Protein AF-A0A938I370-F1 (afdb_monomer_lite)

Sequence (260 aa):
MRNIVWTLASLALVVCVSATAWSSEADELRAKAKAVQHEAEVLVKKGRKEEAEKLFRHVKELLNAADKHEVKSSASSDREIDELHRQLKAIAEKEEHAEKTKDKQALAELRKHRANIERELAEHREHHEPKAGQKPIGKHSPEMPEKLQAAARRLKHLHIAIENLHAAELPDLAAQLADKAEHIERELHQAHEQFAKERSSTENEKPALLKSKQSEPPMKKPQPKLKPKSAPGRAPVEELREELQRLRAELNELRQQIKK

Secondary structure (DSSP, 8-state):
-HHHHHHHHHHHHHHHHHTTTT--HHHHHHHHHHHHHHHHHHHHHTT-HHHHHHHHHHHHHHHHHHHHHHHHHHHHHHHHHHHHHHHHHHHHHHHHHHHHHT-HHHHHHHHHHHHHHHHHHHHHHHHHS--TT------------HHHHHHHHHHHHHHHHHHHHHHTT-HHHHHHHHHHHHHHHHHHHHHHHHHHHHHHHHHTT-----------------------------SHHHHHHHHHHHHHHHHHHHHHHHT-

Foldseek 3Di:
DVVVVVVVVVVVVVVVVVVPPPCDPLNVLLVVLVVLLVVLVVCVVVVNPVVSVVSPVVSVVSNVVSVVSVVVVVVVLVVVLVVLVVVLVVLVVVLVVCVVVVVPVSNVVSVVVNVVSVVVNVVSVVVPPDPPPDDPPDDDDPDDDVVLVVLVVVLVVLVVVLVVCVVVVNNVVSVVSVVVSVVSVVVSVVVVVVVVVVVVVVVPPPDDPDPDDDDDDDDDDDDDPDDDDDDDDPPPPVVVVVVVVVVVVVVVVVVVVVVD

pLDDT: mean 79.67, std 19.76, range [39.97, 97.75]

Structure (mmCIF, N/CA/C/O backbone):
data_AF-A0A938I370-F1
#
_entry.id   AF-A0A938I370-F1
#
loop_
_atom_site.group_PDB
_atom_site.id
_atom_site.type_symbol
_atom_site.label_atom_id
_atom_site.label_alt_id
_atom_site.label_comp_id
_atom_site.label_asym_id
_atom_site.label_entity_id
_atom_site.label_seq_id
_atom_site.pdbx_PDB_ins_code
_atom_site.Cartn_x
_atom_site.Cartn_y
_atom_site.Cartn_z
_atom_site.occupancy
_atom_site.B_iso_or_equiv
_atom_site.auth_seq_id
_atom_site.auth_comp_id
_atom_site.auth_asym_id
_atom_site.auth_atom_id
_atom_site.pdbx_PDB_model_num
ATOM 1 N N . MET A 1 1 ? -13.372 -48.627 -2.543 1.00 52.19 1 MET A N 1
ATOM 2 C CA . MET A 1 1 ? -13.991 -47.310 -2.249 1.00 52.19 1 MET A CA 1
ATOM 3 C C . MET A 1 1 ? -13.660 -46.748 -0.862 1.00 52.19 1 MET A C 1
ATOM 5 O O . MET A 1 1 ? -13.497 -45.542 -0.764 1.00 52.19 1 MET A O 1
ATOM 9 N N . ARG A 1 2 ? -13.484 -47.561 0.194 1.00 57.78 2 ARG A N 1
ATOM 10 C CA . ARG A 1 2 ? -13.153 -47.065 1.551 1.00 57.78 2 ARG A CA 1
ATOM 11 C C . ARG A 1 2 ? -11.820 -46.296 1.679 1.00 57.78 2 ARG A C 1
ATOM 13 O O . ARG A 1 2 ? -11.736 -45.398 2.504 1.00 57.78 2 ARG A O 1
ATOM 20 N N . ASN A 1 3 ? -10.828 -46.566 0.826 1.00 51.44 3 ASN A N 1
ATOM 21 C CA . ASN A 1 3 ? -9.495 -45.950 0.949 1.00 51.44 3 ASN A CA 1
ATOM 22 C C . ASN A 1 3 ? -9.384 -44.549 0.313 1.00 51.44 3 ASN A C 1
ATOM 24 O O . ASN A 1 3 ? -8.483 -43.801 0.665 1.00 51.44 3 ASN A O 1
ATOM 28 N N . ILE A 1 4 ? -10.306 -44.170 -0.583 1.00 63.12 4 ILE A N 1
ATOM 29 C CA . ILE A 1 4 ? -10.292 -42.859 -1.270 1.00 63.12 4 ILE A CA 1
ATOM 30 C C . ILE A 1 4 ? -10.907 -41.765 -0.379 1.00 63.12 4 ILE A C 1
ATOM 32 O O . ILE A 1 4 ? -10.509 -40.606 -0.424 1.00 63.12 4 ILE A O 1
ATOM 36 N N . VAL A 1 5 ? -11.850 -42.140 0.491 1.00 64.06 5 VAL A N 1
ATOM 37 C CA . VAL A 1 5 ? -12.478 -41.207 1.441 1.00 64.06 5 VAL A CA 1
ATOM 38 C C . VAL A 1 5 ? -11.483 -40.772 2.525 1.00 64.06 5 VAL A C 1
ATOM 40 O O . VAL A 1 5 ? -11.505 -39.627 2.965 1.00 64.06 5 VAL A O 1
ATOM 43 N N . TRP A 1 6 ? -10.562 -41.659 2.916 1.00 62.50 6 TRP A N 1
ATOM 44 C CA . TRP A 1 6 ? -9.555 -41.365 3.939 1.00 62.50 6 TRP A CA 1
ATOM 45 C C . TRP A 1 6 ? -8.434 -40.446 3.431 1.00 62.50 6 TRP A C 1
ATOM 47 O O . TRP A 1 6 ? -7.975 -39.574 4.166 1.00 62.50 6 TRP A O 1
ATOM 57 N N . THR A 1 7 ? -8.038 -40.568 2.160 1.00 63.72 7 THR A N 1
ATOM 58 C CA . THR A 1 7 ? -7.014 -39.695 1.566 1.00 63.72 7 THR A CA 1
ATOM 59 C C . THR A 1 7 ? -7.533 -38.280 1.309 1.00 63.72 7 THR A C 1
ATOM 61 O O . THR A 1 7 ? -6.813 -37.318 1.564 1.00 63.72 7 THR A O 1
ATOM 64 N N . LEU A 1 8 ? -8.797 -38.122 0.899 1.00 60.47 8 LEU A N 1
ATOM 65 C CA . LEU A 1 8 ? -9.410 -36.799 0.724 1.00 60.47 8 LEU A CA 1
ATOM 66 C C . LEU A 1 8 ? -9.641 -36.072 2.061 1.00 60.47 8 LEU A C 1
ATOM 68 O O . LEU A 1 8 ? -9.425 -34.864 2.142 1.00 60.47 8 LEU A O 1
ATOM 72 N N . ALA A 1 9 ? -10.003 -36.799 3.124 1.00 57.91 9 ALA A N 1
ATOM 73 C CA . ALA A 1 9 ? -10.139 -36.225 4.464 1.00 57.91 9 ALA A CA 1
ATOM 74 C C . ALA A 1 9 ? -8.788 -35.764 5.047 1.00 57.91 9 ALA A C 1
ATOM 76 O O . ALA A 1 9 ? -8.718 -34.714 5.683 1.00 57.91 9 ALA A O 1
ATOM 77 N N . SER A 1 10 ? -7.704 -36.505 4.788 1.00 60.41 10 SER A N 1
ATOM 78 C CA . SER A 1 10 ? -6.349 -36.114 5.200 1.00 60.41 10 SER A CA 1
ATOM 79 C C . SER A 1 10 ? -5.834 -34.893 4.429 1.00 60.41 10 SER A C 1
ATOM 81 O O . SER A 1 10 ? -5.219 -34.017 5.036 1.00 60.41 10 SER A O 1
ATOM 83 N N . LEU A 1 11 ? -6.120 -34.792 3.126 1.00 52.97 11 LEU A N 1
ATOM 84 C CA . LEU A 1 11 ? -5.693 -33.656 2.304 1.00 52.97 11 LEU A CA 1
ATOM 85 C C . LEU A 1 11 ? -6.406 -32.354 2.708 1.00 52.97 11 LEU A C 1
ATOM 87 O O . LEU A 1 11 ? -5.771 -31.305 2.791 1.00 52.97 11 LEU A O 1
ATOM 91 N N . ALA A 1 12 ? -7.701 -32.422 3.036 1.00 55.12 12 ALA A N 1
ATOM 92 C CA . ALA A 1 12 ? -8.466 -31.266 3.510 1.00 55.12 12 ALA A CA 1
ATOM 93 C C . ALA A 1 12 ? -7.931 -30.704 4.843 1.00 55.12 12 ALA A C 1
ATOM 95 O O . ALA A 1 12 ? -7.949 -29.494 5.061 1.00 55.12 12 ALA A O 1
ATOM 96 N N . LEU A 1 13 ? -7.394 -31.562 5.715 1.00 53.12 13 LEU A N 1
ATOM 97 C CA . LEU A 1 13 ? -6.832 -31.152 7.005 1.00 53.12 13 LEU A CA 1
ATOM 98 C C . LEU A 1 13 ? -5.472 -30.444 6.856 1.00 53.12 13 LEU A C 1
ATOM 100 O O . LEU A 1 13 ? -5.186 -29.507 7.597 1.00 53.12 13 LEU A O 1
ATOM 104 N N . VAL A 1 14 ? -4.670 -30.819 5.852 1.00 51.75 14 VAL A N 1
ATOM 105 C CA . VAL A 1 14 ? -3.380 -30.167 5.545 1.00 51.75 14 VAL A CA 1
ATOM 106 C C . VAL A 1 14 ? -3.573 -28.784 4.900 1.00 51.75 14 VAL A C 1
ATOM 108 O O . VAL A 1 14 ? -2.800 -27.862 5.173 1.00 51.75 14 VAL A O 1
ATOM 111 N N . VAL A 1 15 ? -4.636 -28.594 4.111 1.00 52.47 15 VAL A N 1
ATOM 112 C CA . VAL A 1 15 ? -4.972 -27.290 3.500 1.00 52.47 15 VAL A CA 1
ATOM 113 C C . VAL A 1 15 ? -5.509 -26.285 4.534 1.00 52.47 15 VAL A C 1
ATOM 115 O O . VAL A 1 15 ? -5.224 -25.093 4.439 1.00 52.47 15 VAL A O 1
ATOM 118 N N . CYS A 1 16 ? -6.211 -26.733 5.580 1.00 47.81 16 CYS A N 1
ATOM 119 C CA . CYS A 1 16 ? -6.723 -25.827 6.618 1.00 47.81 16 CYS A CA 1
ATOM 120 C C . CYS A 1 16 ? -5.637 -25.273 7.560 1.00 47.81 16 CYS A C 1
ATOM 122 O O . CYS A 1 16 ? -5.779 -24.156 8.047 1.00 47.81 16 CYS A O 1
ATOM 124 N N . VAL A 1 17 ? -4.540 -26.003 7.796 1.00 47.38 17 VAL A N 1
ATOM 125 C CA . VAL A 1 17 ? -3.439 -25.539 8.672 1.00 47.38 17 VAL A CA 1
ATOM 126 C C . VAL A 1 17 ? -2.478 -24.587 7.943 1.00 47.38 17 VAL A C 1
ATOM 128 O O . VAL A 1 17 ? -1.851 -23.726 8.560 1.00 47.38 17 VAL A O 1
ATOM 131 N N . SER A 1 18 ? -2.395 -24.671 6.614 1.00 42.56 18 SER A N 1
ATOM 132 C CA . SER A 1 18 ? -1.541 -23.790 5.803 1.00 42.56 18 SER A CA 1
ATOM 133 C C . SER A 1 18 ? -2.174 -22.418 5.517 1.00 42.56 18 SER A C 1
ATOM 135 O O . SER A 1 18 ? -1.446 -21.453 5.296 1.00 42.56 18 SER A O 1
ATOM 137 N N . ALA A 1 19 ? -3.501 -22.279 5.632 1.00 47.38 19 ALA A N 1
ATOM 138 C CA . ALA A 1 19 ? -4.188 -20.985 5.541 1.00 47.38 19 ALA A CA 1
ATOM 139 C C . ALA A 1 19 ? -4.047 -20.112 6.810 1.00 47.38 19 ALA A C 1
ATOM 141 O O . ALA A 1 19 ? -4.298 -18.910 6.759 1.00 47.38 19 ALA A O 1
ATOM 142 N N . THR A 1 20 ? -3.620 -20.684 7.942 1.00 47.38 20 THR A N 1
ATOM 143 C CA . THR A 1 20 ? -3.396 -19.951 9.204 1.00 47.38 20 THR A CA 1
ATOM 144 C C . THR A 1 20 ? -1.966 -19.438 9.395 1.00 47.38 20 THR A C 1
ATOM 146 O O . THR A 1 20 ? -1.719 -18.666 10.315 1.00 47.38 20 THR A O 1
ATOM 149 N N . ALA A 1 21 ? -1.022 -19.803 8.523 1.00 46.94 21 ALA A N 1
ATOM 150 C CA . ALA A 1 21 ? 0.388 -19.418 8.657 1.00 46.94 21 ALA A CA 1
ATOM 151 C C . ALA A 1 21 ? 0.708 -17.977 8.200 1.00 46.94 21 ALA A C 1
ATOM 153 O O . ALA A 1 21 ? 1.868 -17.583 8.187 1.00 46.94 21 ALA A O 1
ATOM 154 N N . TRP A 1 22 ? -0.306 -17.197 7.813 1.00 49.94 22 TRP A N 1
ATOM 155 C CA . TRP A 1 22 ? -0.148 -15.833 7.289 1.00 49.94 22 TRP A CA 1
ATOM 156 C C . TRP A 1 22 ? -0.921 -14.801 8.120 1.00 49.94 22 TRP A C 1
ATOM 158 O O . TRP A 1 22 ? -1.165 -13.687 7.663 1.00 49.94 22 TRP A O 1
ATOM 168 N N . SER A 1 23 ? -1.321 -15.154 9.346 1.00 53.41 23 SER A N 1
ATOM 169 C CA . SER A 1 23 ? -1.689 -14.133 10.323 1.00 53.41 23 SER A CA 1
ATOM 170 C C . SER A 1 23 ? -0.402 -13.419 10.706 1.00 53.41 23 SER A C 1
ATOM 172 O O . SER A 1 23 ? 0.419 -13.978 11.430 1.00 53.41 23 SER A O 1
ATOM 174 N N . SER A 1 24 ? -0.221 -12.199 10.198 1.00 71.12 24 SER A N 1
ATOM 175 C CA . SER A 1 24 ? 0.805 -11.279 10.685 1.00 71.12 24 SER A CA 1
ATOM 176 C C . SER A 1 24 ? 0.791 -11.295 12.217 1.00 71.12 24 SER A C 1
ATOM 178 O O . SER A 1 24 ? -0.278 -11.332 12.830 1.00 71.12 24 SER A O 1
ATOM 180 N N . GLU A 1 25 ? 1.959 -11.269 12.856 1.00 81.81 25 GLU A N 1
ATOM 181 C CA . GLU A 1 25 ? 2.094 -11.184 14.318 1.00 81.81 25 GLU A CA 1
ATOM 182 C C . GLU A 1 25 ? 1.215 -10.054 14.904 1.00 81.81 25 GLU A C 1
ATOM 184 O O . GLU A 1 25 ? 0.643 -10.183 15.988 1.00 81.81 25 GLU A O 1
ATOM 189 N N . ALA A 1 26 ? 1.008 -8.975 14.138 1.00 83.12 26 ALA A N 1
ATOM 190 C CA . ALA A 1 26 ? 0.096 -7.887 14.482 1.00 83.12 26 ALA A CA 1
ATOM 191 C C . ALA A 1 26 ? -1.382 -8.324 14.562 1.00 83.12 26 ALA A C 1
ATOM 193 O O . ALA A 1 26 ? -2.109 -7.886 15.457 1.00 83.12 26 ALA A O 1
ATOM 194 N N . ASP A 1 27 ? -1.837 -9.204 13.672 1.00 85.31 27 ASP A N 1
ATOM 195 C CA . ASP A 1 27 ? -3.207 -9.721 13.673 1.00 85.31 27 ASP A CA 1
ATOM 196 C C . ASP A 1 27 ? -3.444 -10.706 14.818 1.00 85.31 27 ASP A C 1
ATOM 198 O O . ASP A 1 27 ? -4.516 -10.691 15.429 1.00 85.31 27 ASP A O 1
ATOM 202 N N . GLU A 1 28 ? -2.427 -11.484 15.196 1.00 89.75 28 GLU A N 1
ATOM 203 C CA . GLU A 1 28 ? -2.493 -12.331 16.389 1.00 89.75 28 GLU A CA 1
ATOM 204 C C . GLU A 1 28 ? -2.626 -11.475 17.661 1.00 89.75 28 GLU A C 1
ATOM 206 O O . GLU A 1 28 ? -3.466 -11.749 18.524 1.00 89.75 28 GLU A O 1
ATOM 211 N N . LEU A 1 29 ? -1.856 -10.386 17.762 1.00 92.06 29 LEU A N 1
ATOM 212 C CA . LEU A 1 29 ? -1.956 -9.427 18.865 1.00 92.06 29 LEU A CA 1
ATOM 213 C C . LEU A 1 29 ? -3.334 -8.753 18.918 1.00 92.06 29 LEU A C 1
ATOM 215 O O . LEU A 1 29 ? -3.897 -8.592 20.003 1.00 92.06 29 LEU A O 1
ATOM 219 N N . ARG A 1 30 ? -3.928 -8.421 17.765 1.00 90.06 30 ARG A N 1
ATOM 220 C CA . ARG A 1 30 ? -5.299 -7.887 17.684 1.00 90.06 30 ARG A CA 1
ATOM 221 C C . ARG A 1 30 ? -6.352 -8.912 18.088 1.00 90.06 30 ARG A C 1
ATOM 223 O O . ARG A 1 30 ? -7.310 -8.555 18.774 1.00 90.06 30 ARG A O 1
ATOM 230 N N . ALA A 1 31 ? -6.194 -10.172 17.690 1.00 91.94 31 ALA A N 1
ATOM 231 C CA . ALA A 1 31 ? -7.093 -11.247 18.097 1.00 91.94 31 ALA A CA 1
ATOM 232 C C . ALA A 1 31 ? -7.044 -11.456 19.619 1.00 91.94 31 ALA A C 1
ATOM 234 O O . ALA A 1 31 ? -8.093 -11.506 20.266 1.00 91.94 31 ALA A O 1
ATOM 235 N N . LYS A 1 32 ? -5.840 -11.467 20.207 1.00 94.31 32 LYS A N 1
ATOM 236 C CA . LYS A 1 32 ? -5.643 -11.511 21.666 1.00 94.31 32 LYS A CA 1
ATOM 237 C C . LYS A 1 32 ? -6.266 -10.300 22.355 1.00 94.31 32 LYS A C 1
ATOM 239 O O . LYS A 1 32 ? -6.985 -10.467 23.335 1.00 94.31 32 LYS A O 1
ATOM 244 N N . ALA A 1 33 ? -6.067 -9.098 21.815 1.00 95.06 33 ALA A N 1
ATOM 245 C CA . ALA A 1 33 ? -6.668 -7.878 22.348 1.00 95.06 33 ALA A CA 1
ATOM 246 C C . ALA A 1 33 ? -8.205 -7.967 22.391 1.00 95.06 33 ALA A C 1
ATOM 248 O O . ALA A 1 33 ? -8.803 -7.633 23.411 1.00 95.06 33 ALA A O 1
ATOM 249 N N . LYS A 1 34 ? -8.846 -8.489 21.335 1.00 95.94 34 LYS A N 1
ATOM 250 C CA . LYS A 1 34 ? -10.305 -8.707 21.298 1.00 95.94 34 LYS A CA 1
ATOM 251 C C . LYS A 1 34 ? -10.778 -9.740 22.324 1.00 95.94 34 LYS A C 1
ATOM 253 O O . LYS A 1 34 ? -11.793 -9.520 22.979 1.00 95.94 34 LYS A O 1
ATOM 258 N N . ALA A 1 35 ? -10.048 -10.844 22.484 1.00 94.88 35 ALA A N 1
ATOM 259 C CA . ALA A 1 35 ? -10.380 -11.863 23.479 1.00 94.88 35 ALA A CA 1
ATOM 260 C C . ALA A 1 35 ? -10.321 -11.292 24.908 1.00 94.88 35 ALA A C 1
ATOM 262 O O . ALA A 1 35 ? -11.289 -11.400 25.661 1.00 94.88 35 ALA A O 1
ATOM 263 N N . VAL A 1 36 ? -9.234 -10.587 25.242 1.00 95.88 36 VAL A N 1
ATOM 264 C CA . VAL A 1 36 ? -9.051 -9.946 26.555 1.00 95.88 36 VAL A CA 1
ATOM 265 C C . VAL A 1 36 ? -10.079 -8.831 26.785 1.00 95.88 36 VAL A C 1
ATOM 267 O O . VAL A 1 36 ? -10.566 -8.651 27.901 1.00 95.88 36 VAL A O 1
ATOM 270 N N . GLN A 1 37 ? -10.467 -8.103 25.735 1.00 95.88 37 GLN A N 1
ATOM 271 C CA . GLN A 1 37 ? -11.515 -7.087 25.817 1.00 95.88 37 GLN A CA 1
ATOM 272 C C . GLN A 1 37 ? -12.868 -7.691 26.218 1.00 95.88 37 GLN A C 1
ATOM 274 O O . GLN A 1 37 ? -13.538 -7.151 27.099 1.00 95.88 37 GLN A O 1
ATOM 279 N N . HIS A 1 38 ? -13.259 -8.826 25.633 1.00 96.56 38 HIS A N 1
ATOM 280 C CA . HIS A 1 38 ? -14.494 -9.507 26.028 1.00 96.56 38 HIS A CA 1
ATOM 281 C C . HIS A 1 38 ? -14.455 -10.003 27.478 1.00 96.56 38 HIS A C 1
ATOM 283 O O . HIS A 1 38 ? -15.453 -9.886 28.192 1.00 96.56 38 HIS A O 1
ATOM 289 N N . GLU A 1 39 ? -13.314 -10.502 27.957 1.00 94.69 39 GLU A N 1
ATOM 290 C CA . GLU A 1 39 ? -13.157 -10.872 29.369 1.00 94.69 39 GLU A CA 1
ATOM 291 C C . GLU A 1 39 ? -13.309 -9.660 30.299 1.00 94.69 39 GLU A C 1
ATOM 293 O O . GLU A 1 39 ? -14.010 -9.739 31.314 1.00 94.69 39 GLU A O 1
ATOM 298 N N . ALA A 1 40 ? -12.735 -8.512 29.922 1.00 95.25 40 ALA A N 1
ATOM 299 C CA . ALA A 1 40 ? -12.892 -7.259 30.655 1.00 95.25 40 ALA A CA 1
ATOM 300 C C . ALA A 1 40 ? -14.368 -6.837 30.742 1.00 95.25 40 ALA A C 1
ATOM 302 O O . ALA A 1 40 ? -14.861 -6.519 31.825 1.00 95.25 40 ALA A O 1
ATOM 303 N N . GLU A 1 41 ? -15.109 -6.907 29.634 1.00 95.19 41 GLU A N 1
ATOM 304 C CA . GLU A 1 41 ? -16.545 -6.601 29.588 1.00 95.19 41 GLU A CA 1
ATOM 305 C C . GLU A 1 41 ? -17.372 -7.532 30.490 1.00 95.19 41 GLU A C 1
ATOM 307 O O . GLU A 1 41 ? -18.302 -7.087 31.173 1.00 95.19 41 GLU A O 1
ATOM 312 N N . VAL A 1 42 ? -17.025 -8.822 30.546 1.00 97.44 42 VAL A N 1
ATOM 313 C CA . VAL A 1 42 ? -17.666 -9.787 31.452 1.00 97.44 42 VAL A CA 1
ATOM 314 C C . VAL A 1 42 ? -17.393 -9.435 32.919 1.00 97.44 42 VAL A C 1
ATOM 316 O O . VAL A 1 42 ? -18.304 -9.531 33.745 1.00 97.44 42 VAL A O 1
ATOM 319 N N . LEU A 1 43 ? -16.181 -8.992 33.266 1.00 96.75 43 LEU A N 1
ATOM 320 C CA . LEU A 1 43 ? -15.840 -8.567 34.630 1.00 96.75 43 LEU A CA 1
ATOM 321 C C . LEU A 1 43 ? -16.562 -7.280 35.046 1.00 96.75 43 LEU A C 1
ATOM 323 O O . LEU A 1 43 ? -17.026 -7.190 36.187 1.00 96.75 43 LEU A O 1
ATOM 327 N N . VAL A 1 44 ? -16.754 -6.332 34.120 1.00 97.44 44 VAL A N 1
ATOM 328 C CA . VAL A 1 44 ? -17.582 -5.135 34.356 1.00 97.44 44 VAL A CA 1
ATOM 329 C C . VAL A 1 44 ? -19.016 -5.534 34.708 1.00 97.44 44 VAL A C 1
ATOM 331 O O . VAL A 1 44 ? -19.555 -5.047 35.702 1.00 97.44 44 VAL A O 1
ATOM 334 N N . LYS A 1 45 ? -19.618 -6.467 33.954 1.00 97.50 45 LYS A N 1
ATOM 335 C CA . LYS A 1 45 ? -20.979 -6.972 34.227 1.00 97.50 45 LYS A CA 1
ATOM 336 C C . LYS A 1 45 ? -21.094 -7.665 35.588 1.00 97.50 45 LYS A C 1
ATOM 338 O O . LYS A 1 45 ? -22.145 -7.604 36.215 1.00 97.50 45 LYS A O 1
ATOM 343 N N . LYS A 1 46 ? -20.012 -8.286 36.067 1.00 97.62 46 LYS A N 1
ATOM 344 C CA . LYS A 1 46 ? -19.924 -8.916 37.397 1.00 97.62 46 LYS A CA 1
ATOM 345 C C . LYS A 1 46 ? -19.622 -7.924 38.532 1.00 97.62 46 LYS A C 1
ATOM 347 O O . LYS A 1 46 ? -19.471 -8.349 39.673 1.00 97.62 46 LYS A O 1
ATOM 352 N N . GLY A 1 47 ? -19.500 -6.626 38.242 1.00 97.62 47 GLY A N 1
ATOM 353 C CA . GLY A 1 47 ? -19.206 -5.586 39.233 1.00 97.62 47 GLY A CA 1
ATOM 354 C C . GLY A 1 47 ? -17.735 -5.496 39.658 1.00 97.62 47 GLY A C 1
ATOM 355 O O . GLY A 1 47 ? -17.404 -4.689 40.524 1.00 97.62 47 GLY A O 1
ATOM 356 N N . ARG A 1 48 ? -16.831 -6.269 39.039 1.00 97.75 48 ARG A N 1
ATOM 357 C CA . ARG A 1 48 ? -15.392 -6.282 39.357 1.00 97.75 48 ARG A CA 1
ATOM 358 C C . ARG A 1 48 ? -14.633 -5.241 38.537 1.00 97.75 48 ARG A C 1
ATOM 360 O O . ARG A 1 48 ? -13.879 -5.567 37.622 1.00 97.75 48 ARG A O 1
ATOM 367 N N . LYS A 1 49 ? -14.863 -3.967 38.859 1.00 96.31 49 LYS A N 1
ATOM 368 C CA . LYS A 1 49 ? -14.343 -2.830 38.080 1.00 96.31 49 LYS A CA 1
ATOM 369 C C . LYS A 1 49 ? -12.810 -2.770 38.049 1.00 96.31 49 LYS A C 1
ATOM 371 O O . LYS A 1 49 ? -12.246 -2.545 36.986 1.00 96.31 49 LYS A O 1
ATOM 376 N N . GLU A 1 50 ? -12.138 -3.049 39.166 1.00 96.62 50 GLU A N 1
ATOM 377 C CA . GLU A 1 50 ? -10.668 -2.990 39.238 1.00 96.62 50 GLU A CA 1
ATOM 378 C C . GLU A 1 50 ? -9.974 -4.064 38.383 1.00 96.62 50 GLU A C 1
ATOM 380 O O . GLU A 1 50 ? -8.970 -3.787 37.727 1.00 96.62 50 GLU A O 1
ATOM 385 N N . GLU A 1 51 ? -10.501 -5.294 38.360 1.00 96.38 51 GLU A N 1
ATOM 386 C CA . GLU A 1 51 ? -9.958 -6.373 37.521 1.00 96.38 51 GLU A CA 1
ATOM 387 C C . GLU A 1 51 ? -10.179 -6.066 36.033 1.00 96.38 51 GLU A C 1
ATOM 389 O O . GLU A 1 51 ? -9.262 -6.223 35.225 1.00 96.38 51 GLU A O 1
ATOM 394 N N . ALA A 1 52 ? -11.360 -5.548 35.679 1.00 96.25 52 ALA A N 1
ATOM 395 C CA . ALA A 1 52 ? -11.658 -5.121 34.316 1.00 96.25 52 ALA A CA 1
ATOM 396 C C . ALA A 1 52 ? -10.732 -3.989 33.841 1.00 96.25 52 ALA A C 1
ATOM 398 O O . ALA A 1 52 ? -10.238 -4.033 32.716 1.00 96.25 52 ALA A O 1
ATOM 399 N N . GLU A 1 53 ? -10.438 -3.000 34.692 1.00 97.19 53 GLU A N 1
ATOM 400 C CA . GLU A 1 53 ? -9.494 -1.925 34.359 1.00 97.19 53 GLU A CA 1
ATOM 401 C C . GLU A 1 53 ? -8.084 -2.447 34.060 1.00 97.19 53 GLU A C 1
ATOM 403 O O . GLU A 1 53 ? -7.434 -1.954 33.133 1.00 97.19 53 GLU A O 1
ATOM 408 N N . LYS A 1 54 ? -7.607 -3.460 34.796 1.00 97.62 54 LYS A N 1
ATOM 409 C CA . LYS A 1 54 ? -6.314 -4.105 34.505 1.00 97.62 54 LYS A CA 1
ATOM 410 C C . LYS A 1 54 ? -6.325 -4.770 33.129 1.00 97.62 54 LYS A C 1
ATOM 412 O O . LYS A 1 54 ? -5.375 -4.582 32.369 1.00 97.62 54 LYS A O 1
ATOM 417 N N . LEU A 1 55 ? -7.403 -5.475 32.778 1.00 96.38 55 LEU A N 1
ATOM 418 C CA . LEU A 1 55 ? -7.536 -6.080 31.451 1.00 96.38 55 LEU A CA 1
ATOM 419 C C . LEU A 1 55 ? -7.610 -5.022 30.343 1.00 96.38 55 LEU A C 1
ATOM 421 O O . LEU A 1 55 ? -6.923 -5.166 29.339 1.00 96.38 55 LEU A O 1
ATOM 425 N N . PHE A 1 56 ? -8.331 -3.911 30.530 1.00 96.56 56 PHE A N 1
ATOM 426 C CA . PHE A 1 56 ? -8.348 -2.822 29.542 1.00 96.56 56 PHE A CA 1
ATOM 427 C C . PHE A 1 56 ? -6.968 -2.184 29.325 1.00 96.56 56 PHE A C 1
ATOM 429 O O . PHE A 1 56 ? -6.627 -1.836 28.191 1.00 96.56 56 PHE A O 1
ATOM 436 N N . ARG A 1 57 ? -6.141 -2.058 30.374 1.00 97.06 57 ARG A N 1
ATOM 437 C CA . ARG A 1 57 ? -4.738 -1.632 30.209 1.00 97.06 57 ARG A CA 1
ATOM 438 C C . ARG A 1 57 ? -3.957 -2.631 29.360 1.00 97.06 57 ARG A C 1
ATOM 440 O O . ARG A 1 57 ? -3.260 -2.210 28.441 1.00 97.06 57 ARG A O 1
ATOM 447 N N . HIS A 1 58 ? -4.144 -3.926 29.603 1.00 95.38 58 HIS A N 1
ATOM 448 C CA . HIS A 1 58 ? -3.488 -4.972 28.824 1.00 95.38 58 HIS A CA 1
ATOM 449 C C . HIS A 1 58 ? -3.938 -4.988 27.352 1.00 95.38 58 HIS A C 1
ATOM 451 O O . HIS A 1 58 ? -3.106 -5.075 26.454 1.00 95.38 58 HIS A O 1
ATOM 457 N N . VAL A 1 59 ? -5.233 -4.792 27.075 1.00 96.88 59 VAL A N 1
ATOM 458 C CA . VAL A 1 59 ? -5.755 -4.610 25.705 1.00 96.88 59 VAL A CA 1
ATOM 459 C C . VAL A 1 59 ? -5.048 -3.447 25.009 1.00 96.88 59 VAL A C 1
ATOM 461 O O . VAL A 1 59 ? -4.603 -3.582 23.871 1.00 96.88 59 VAL A O 1
ATOM 464 N N . LYS A 1 60 ? -4.891 -2.309 25.696 1.00 96.88 60 LYS A N 1
ATOM 465 C CA . LYS A 1 60 ? -4.197 -1.137 25.146 1.00 96.88 60 LYS A CA 1
ATOM 466 C C . LYS A 1 60 ? -2.719 -1.419 24.857 1.00 96.88 60 LYS A C 1
ATOM 468 O O . LYS A 1 60 ? -2.193 -0.936 23.857 1.00 96.88 60 LYS A O 1
ATOM 473 N N . GLU A 1 61 ? -2.046 -2.182 25.712 1.00 96.69 61 GLU A N 1
ATOM 474 C CA . GLU A 1 61 ? -0.663 -2.617 25.489 1.00 96.69 61 GLU A CA 1
ATOM 475 C C . GLU A 1 61 ? -0.542 -3.533 24.267 1.00 96.69 61 GLU A C 1
ATOM 477 O O . GLU A 1 61 ? 0.329 -3.297 23.431 1.00 96.69 61 GLU A O 1
ATOM 482 N N . LEU A 1 62 ? -1.442 -4.511 24.121 1.00 94.50 62 LEU A N 1
ATOM 483 C CA . LEU A 1 62 ? -1.479 -5.422 22.972 1.00 94.50 62 LEU A CA 1
ATOM 484 C C . LEU A 1 62 ? -1.731 -4.678 21.655 1.00 94.50 62 LEU A C 1
ATOM 486 O O . LEU A 1 62 ? -1.033 -4.922 20.673 1.00 94.50 62 LEU A O 1
ATOM 490 N N . LEU A 1 63 ? -2.669 -3.726 21.637 1.00 92.75 63 LEU A N 1
ATOM 491 C CA . LEU A 1 63 ? -2.929 -2.895 20.457 1.00 92.75 63 LEU A CA 1
ATOM 492 C C . LEU A 1 63 ? -1.728 -2.004 20.111 1.00 92.75 63 LEU A C 1
ATOM 494 O O . LEU A 1 63 ? -1.316 -1.948 18.957 1.00 92.75 63 LEU A O 1
ATOM 498 N N . ASN A 1 64 ? -1.099 -1.374 21.108 1.00 92.44 64 ASN A N 1
ATOM 499 C CA . ASN A 1 64 ? 0.122 -0.595 20.886 1.00 92.44 64 ASN A CA 1
ATOM 500 C C . ASN A 1 64 ? 1.287 -1.458 20.376 1.00 92.44 64 ASN A C 1
ATOM 502 O O . ASN A 1 64 ? 2.123 -0.971 19.615 1.00 92.44 64 ASN A O 1
ATOM 506 N N . ALA A 1 65 ? 1.392 -2.711 20.825 1.00 91.50 65 ALA A N 1
ATOM 507 C CA . ALA A 1 65 ? 2.384 -3.651 20.318 1.00 91.50 65 ALA A CA 1
ATOM 508 C C . ALA A 1 65 ? 2.100 -4.007 18.851 1.00 91.50 65 ALA A C 1
ATOM 510 O O . ALA A 1 65 ? 3.017 -3.928 18.037 1.00 91.50 65 ALA A O 1
ATOM 511 N N . ALA A 1 66 ? 0.841 -4.287 18.498 1.00 90.00 66 ALA A N 1
ATOM 512 C CA . ALA A 1 66 ? 0.433 -4.554 17.118 1.00 90.00 66 ALA A CA 1
ATOM 513 C C . ALA A 1 66 ? 0.783 -3.382 16.184 1.00 90.00 66 ALA A C 1
ATOM 515 O O . ALA A 1 66 ? 1.445 -3.579 15.166 1.00 90.00 66 ALA A O 1
ATOM 516 N N . ASP A 1 67 ? 0.453 -2.150 16.584 1.00 84.69 67 ASP A N 1
ATOM 517 C CA . ASP A 1 67 ? 0.760 -0.942 15.809 1.00 84.69 67 ASP A CA 1
ATOM 518 C C . ASP A 1 67 ? 2.273 -0.743 15.615 1.00 84.69 67 ASP A C 1
ATOM 520 O O . ASP A 1 67 ? 2.735 -0.341 14.546 1.00 84.69 67 ASP A O 1
ATOM 524 N N . LYS A 1 68 ? 3.081 -1.033 16.645 1.00 86.00 68 LYS A N 1
ATOM 525 C CA . LYS A 1 68 ? 4.548 -0.959 16.542 1.00 86.00 68 LYS A CA 1
ATOM 526 C C . LYS A 1 68 ? 5.110 -1.996 15.572 1.00 86.00 68 LYS A C 1
ATOM 528 O O . LYS A 1 68 ? 6.101 -1.694 14.906 1.00 86.00 68 LYS A O 1
ATOM 533 N N . HIS A 1 69 ? 4.527 -3.193 15.510 1.00 80.12 69 HIS A N 1
ATOM 534 C CA . HIS A 1 69 ? 4.947 -4.223 14.559 1.00 80.12 69 HIS A CA 1
ATOM 535 C C . HIS A 1 69 ? 4.599 -3.826 13.122 1.00 80.12 69 HIS A C 1
ATOM 537 O O . HIS A 1 69 ? 5.462 -3.938 12.253 1.00 80.12 69 HIS A O 1
ATOM 543 N N . GLU A 1 70 ? 3.419 -3.249 12.878 1.00 78.31 70 GLU A N 1
ATOM 544 C CA . GLU A 1 70 ? 3.060 -2.752 11.544 1.00 78.31 70 GLU A CA 1
ATOM 545 C C . GLU A 1 70 ? 4.014 -1.660 11.059 1.00 78.31 70 GLU A C 1
ATOM 547 O O . GLU A 1 70 ? 4.570 -1.784 9.970 1.00 78.31 70 GLU A O 1
ATOM 552 N N . VAL A 1 71 ? 4.292 -0.647 11.888 1.00 73.94 71 VAL A N 1
ATOM 553 C CA . VAL A 1 71 ? 5.192 0.460 11.513 1.00 73.94 71 VAL A CA 1
ATOM 554 C C . VAL A 1 71 ? 6.615 -0.029 11.224 1.00 73.94 71 VAL A C 1
ATOM 556 O O . VAL A 1 71 ? 7.281 0.483 10.327 1.00 73.94 71 VAL A O 1
ATOM 559 N N . LYS A 1 72 ? 7.107 -1.022 11.975 1.00 75.12 72 LYS A N 1
ATOM 560 C CA . LYS A 1 72 ? 8.424 -1.619 11.708 1.00 75.12 72 LYS A CA 1
ATOM 561 C C . LYS A 1 72 ? 8.425 -2.437 10.419 1.00 75.12 72 LYS A C 1
ATOM 563 O O . LYS A 1 72 ? 9.386 -2.342 9.662 1.00 75.12 72 LYS A O 1
ATOM 568 N N . SER A 1 73 ? 7.367 -3.210 10.172 1.00 76.44 73 SER A N 1
ATOM 569 C CA . SER A 1 73 ? 7.245 -4.023 8.959 1.00 76.44 73 SER A CA 1
ATOM 570 C C . SER A 1 73 ? 7.152 -3.158 7.700 1.00 76.44 73 SER A C 1
ATOM 572 O O . SER A 1 73 ? 7.864 -3.419 6.733 1.00 76.44 73 SER A O 1
ATOM 574 N N . SER A 1 74 ? 6.380 -2.065 7.741 1.00 75.81 74 SER A N 1
ATOM 575 C CA . SER A 1 74 ? 6.253 -1.141 6.615 1.00 75.81 74 SER A CA 1
ATOM 576 C C . SER A 1 74 ? 7.565 -0.409 6.355 1.00 75.81 74 SER A C 1
ATOM 578 O O . SER A 1 74 ? 8.029 -0.383 5.227 1.00 75.81 74 SER A O 1
ATOM 580 N N . ALA A 1 75 ? 8.239 0.082 7.402 1.00 77.81 75 ALA A N 1
ATOM 581 C CA . ALA A 1 75 ? 9.521 0.765 7.248 1.00 77.81 75 ALA A CA 1
ATOM 582 C C . ALA A 1 75 ? 10.636 -0.158 6.724 1.00 77.81 75 ALA A C 1
ATOM 584 O O . ALA A 1 75 ? 11.573 0.318 6.083 1.00 77.81 75 ALA A O 1
ATOM 585 N N . SER A 1 76 ? 10.577 -1.460 7.023 1.00 79.56 76 SER A N 1
ATOM 586 C CA . SER A 1 76 ? 11.502 -2.438 6.443 1.00 79.56 76 SER A CA 1
ATOM 587 C C . SER A 1 76 ? 11.221 -2.648 4.959 1.00 79.56 76 SER A C 1
ATOM 589 O O . SER A 1 76 ? 12.155 -2.615 4.164 1.00 79.56 76 SER A O 1
ATOM 591 N N . SER A 1 77 ? 9.946 -2.805 4.596 1.00 82.38 77 SER A N 1
ATOM 592 C CA . SER A 1 77 ? 9.527 -2.966 3.203 1.00 82.38 77 SER A CA 1
ATOM 593 C C . SER A 1 77 ? 9.843 -1.734 2.351 1.00 82.38 77 SER A C 1
ATOM 595 O O . SER A 1 77 ? 10.426 -1.858 1.279 1.00 82.38 77 SER A O 1
ATOM 597 N N . ASP A 1 78 ? 9.585 -0.528 2.862 1.00 83.50 78 ASP A N 1
ATOM 598 C CA . ASP A 1 78 ? 9.890 0.720 2.152 1.00 83.50 78 ASP A CA 1
ATOM 599 C C . ASP A 1 78 ? 11.388 0.826 1.812 1.00 83.50 78 ASP A C 1
ATOM 601 O O . ASP A 1 78 ? 11.762 1.219 0.708 1.00 83.50 78 ASP A O 1
ATOM 605 N N . ARG A 1 79 ? 12.266 0.413 2.738 1.00 88.88 79 ARG A N 1
ATOM 606 C CA . ARG A 1 79 ? 13.721 0.391 2.507 1.00 88.88 79 ARG A CA 1
ATOM 607 C C . ARG A 1 79 ? 14.134 -0.630 1.453 1.00 88.88 79 ARG A C 1
ATOM 609 O O . ARG A 1 79 ? 15.073 -0.370 0.706 1.00 88.88 79 ARG A O 1
ATOM 616 N N . GLU A 1 80 ? 13.482 -1.786 1.429 1.00 90.38 80 GLU A N 1
ATOM 617 C CA . GLU A 1 80 ? 13.729 -2.830 0.435 1.00 90.38 80 GLU A CA 1
ATOM 618 C C . GLU A 1 80 ? 13.297 -2.363 -0.960 1.00 90.38 80 GLU A C 1
ATOM 620 O O . GLU A 1 80 ? 14.080 -2.441 -1.905 1.00 90.38 80 GLU A O 1
ATOM 625 N N . ILE A 1 81 ? 12.118 -1.744 -1.067 1.00 90.88 81 ILE A N 1
ATOM 626 C CA . ILE A 1 81 ? 11.621 -1.122 -2.302 1.00 90.88 81 ILE A CA 1
ATOM 627 C C . ILE A 1 81 ? 12.583 -0.033 -2.801 1.00 90.88 81 ILE A C 1
ATOM 629 O O . ILE A 1 81 ? 12.902 0.018 -3.993 1.00 90.88 81 ILE A O 1
ATOM 633 N N . ASP A 1 82 ? 13.080 0.828 -1.910 1.00 92.75 82 ASP A N 1
ATOM 634 C CA . ASP A 1 82 ? 14.068 1.856 -2.256 1.00 92.75 82 ASP A CA 1
ATOM 635 C C . ASP A 1 82 ? 15.375 1.251 -2.787 1.00 92.75 82 ASP A C 1
ATOM 637 O O . ASP A 1 82 ? 15.975 1.778 -3.730 1.00 92.75 82 ASP A O 1
ATOM 641 N N . GLU A 1 83 ? 15.824 0.141 -2.204 1.00 95.81 83 GLU A N 1
ATOM 642 C CA . GLU A 1 83 ? 17.033 -0.550 -2.643 1.00 95.81 83 GLU A CA 1
ATOM 643 C C . GLU A 1 83 ? 16.845 -1.201 -4.020 1.00 95.81 83 GLU A C 1
ATOM 645 O O . GLU A 1 83 ? 17.699 -1.033 -4.893 1.00 95.81 83 GLU A O 1
ATOM 650 N N . LEU A 1 84 ? 15.701 -1.843 -4.278 1.00 94.12 84 LEU A N 1
ATOM 651 C CA . LEU A 1 84 ? 15.369 -2.389 -5.600 1.00 94.12 84 LEU A CA 1
ATOM 652 C C . LEU A 1 84 ? 15.323 -1.287 -6.674 1.00 94.12 84 LEU A C 1
ATOM 654 O O . LEU A 1 84 ? 15.865 -1.457 -7.769 1.00 94.12 84 LEU A O 1
ATOM 658 N N . HIS A 1 85 ? 14.770 -0.109 -6.362 1.00 95.75 85 HIS A N 1
ATOM 659 C CA . HIS A 1 85 ? 14.803 1.035 -7.282 1.00 95.75 85 HIS A CA 1
ATOM 660 C C . HIS A 1 85 ? 16.231 1.529 -7.566 1.00 95.75 85 HIS A C 1
ATOM 662 O O . HIS A 1 85 ? 16.549 1.872 -8.711 1.00 95.75 85 HIS A O 1
ATOM 668 N N . ARG A 1 86 ? 17.119 1.552 -6.561 1.00 97.06 86 ARG A N 1
ATOM 669 C CA . ARG A 1 86 ? 18.541 1.878 -6.780 1.00 97.06 86 ARG A CA 1
ATOM 670 C C . ARG A 1 86 ? 19.217 0.857 -7.685 1.00 97.06 86 ARG A C 1
ATOM 672 O O . ARG A 1 86 ? 19.972 1.253 -8.573 1.00 97.06 86 ARG A O 1
ATOM 679 N N . GLN A 1 87 ? 18.927 -0.430 -7.499 1.00 96.75 87 GLN A N 1
ATOM 680 C CA . GLN A 1 87 ? 19.467 -1.493 -8.346 1.00 96.75 87 GLN A CA 1
ATOM 681 C C . GLN A 1 87 ? 18.990 -1.357 -9.795 1.00 96.75 87 GLN A C 1
ATOM 683 O O . GLN A 1 87 ? 19.817 -1.432 -10.703 1.00 96.75 87 GLN A O 1
ATOM 688 N N . LEU A 1 88 ? 17.706 -1.058 -10.030 1.00 96.81 88 LEU A N 1
ATOM 689 C CA . LEU A 1 88 ? 17.191 -0.785 -11.378 1.00 96.81 88 LEU A CA 1
ATOM 690 C C . LEU A 1 88 ? 17.914 0.380 -12.049 1.00 96.81 88 LEU A C 1
ATOM 692 O O . LEU A 1 88 ? 18.291 0.279 -13.216 1.00 96.81 88 LEU A O 1
ATOM 696 N N . LYS A 1 89 ? 18.156 1.468 -11.311 1.00 97.56 89 LYS A N 1
ATOM 697 C CA . LYS A 1 89 ? 18.898 2.614 -11.840 1.00 97.56 89 LYS A CA 1
ATOM 698 C C . LYS A 1 89 ? 20.332 2.231 -12.221 1.00 97.56 89 LYS A C 1
ATOM 700 O O . LYS A 1 89 ? 20.783 2.563 -13.313 1.00 97.56 89 LYS A O 1
ATOM 705 N N . ALA A 1 90 ? 21.019 1.473 -11.366 1.00 96.94 90 ALA A N 1
ATOM 706 C CA . ALA A 1 90 ? 22.369 0.989 -11.645 1.00 96.94 90 ALA A CA 1
ATOM 707 C C . ALA A 1 90 ? 22.421 0.019 -12.843 1.00 96.94 90 ALA A C 1
ATOM 709 O O . ALA A 1 90 ? 23.405 0.002 -13.581 1.00 96.94 90 ALA A O 1
ATOM 710 N N . ILE A 1 91 ? 21.380 -0.796 -13.053 1.00 97.25 91 ILE A N 1
ATOM 711 C CA . ILE A 1 91 ? 21.270 -1.670 -14.230 1.00 97.25 91 ILE A CA 1
ATOM 712 C C . ILE A 1 91 ? 21.042 -0.844 -15.491 1.00 97.25 91 ILE A C 1
ATOM 714 O O . ILE A 1 91 ? 21.725 -1.093 -16.476 1.00 97.25 91 ILE A O 1
ATOM 718 N N . ALA A 1 92 ? 20.164 0.159 -15.457 1.00 96.62 92 ALA A N 1
ATOM 719 C CA . ALA A 1 92 ? 19.917 1.030 -16.604 1.00 96.62 92 ALA A CA 1
ATOM 720 C C . ALA A 1 92 ? 21.199 1.748 -17.068 1.00 96.62 92 ALA A C 1
ATOM 722 O O . ALA A 1 92 ? 21.496 1.785 -18.261 1.00 96.62 92 ALA A O 1
ATOM 723 N N . GLU A 1 93 ? 22.015 2.237 -16.129 1.00 97.44 93 GLU A N 1
ATOM 724 C CA . GLU A 1 93 ? 23.325 2.822 -16.445 1.00 97.44 93 GLU A CA 1
ATOM 725 C C . GLU A 1 93 ? 24.262 1.790 -17.102 1.00 97.44 93 GLU A C 1
ATOM 727 O O . GLU A 1 93 ? 24.927 2.092 -18.095 1.00 97.44 93 GLU A O 1
ATOM 732 N N . LYS A 1 94 ? 24.295 0.545 -16.604 1.00 96.56 94 LYS A N 1
ATOM 733 C CA . LYS A 1 94 ? 25.083 -0.545 -17.209 1.00 96.56 94 LYS A CA 1
ATOM 734 C C . LYS A 1 94 ? 24.566 -0.956 -18.591 1.00 96.56 94 LYS A C 1
ATOM 736 O O . LYS A 1 94 ? 25.385 -1.261 -19.454 1.00 96.56 94 LYS A O 1
ATOM 741 N N . GLU A 1 95 ? 23.250 -0.958 -18.810 1.00 94.62 95 GLU A N 1
ATOM 742 C CA . GLU A 1 95 ? 22.630 -1.238 -20.114 1.00 94.62 95 GLU A CA 1
ATOM 743 C C . GLU A 1 95 ? 23.088 -0.208 -21.150 1.00 94.62 95 GLU A C 1
ATOM 745 O O . GLU A 1 95 ? 23.533 -0.593 -22.230 1.00 94.62 95 GLU A O 1
ATOM 750 N N . GLU A 1 96 ? 23.094 1.079 -20.790 1.00 95.62 96 GLU A N 1
ATOM 751 C CA . GLU A 1 96 ? 23.582 2.155 -21.660 1.00 95.62 96 GLU A CA 1
ATOM 752 C C . GLU A 1 96 ? 25.068 1.971 -22.023 1.00 95.62 96 GLU A C 1
ATOM 754 O O . GLU A 1 96 ? 25.483 2.194 -23.163 1.00 95.62 96 GLU A O 1
ATOM 759 N N . HIS A 1 97 ? 25.894 1.528 -21.070 1.00 95.25 97 HIS A N 1
ATOM 760 C CA . HIS A 1 97 ? 27.310 1.252 -21.324 1.00 95.25 97 HIS A CA 1
ATOM 761 C C . HIS A 1 97 ? 27.506 0.022 -22.223 1.00 95.25 97 HIS A C 1
ATOM 763 O O . HIS A 1 97 ? 28.322 0.075 -23.144 1.00 95.25 97 HIS A O 1
ATOM 769 N N . ALA A 1 98 ? 26.749 -1.057 -22.001 1.00 95.12 98 ALA A N 1
ATOM 770 C CA . ALA A 1 98 ? 26.791 -2.265 -22.830 1.00 95.12 98 ALA A CA 1
ATOM 771 C C . ALA A 1 98 ? 26.306 -1.999 -24.266 1.00 95.12 98 ALA A C 1
ATOM 773 O O . ALA A 1 98 ? 26.830 -2.562 -25.231 1.00 95.12 98 ALA A O 1
ATOM 774 N N . GLU A 1 99 ? 25.336 -1.099 -24.427 1.00 95.06 99 GLU A N 1
ATOM 775 C CA . GLU A 1 99 ? 24.863 -0.655 -25.735 1.00 95.06 99 GLU A CA 1
ATOM 776 C C . GLU A 1 99 ? 25.948 0.129 -26.490 1.00 95.06 99 GLU A C 1
ATOM 778 O O . GLU A 1 99 ? 26.200 -0.142 -27.668 1.00 95.06 99 GLU A O 1
ATOM 783 N N . LYS A 1 100 ? 26.680 1.017 -25.799 1.00 96.25 100 LYS A N 1
ATOM 784 C CA . LYS A 1 100 ? 27.829 1.746 -26.371 1.00 96.25 100 LYS A CA 1
ATOM 785 C C . LYS A 1 100 ? 28.965 0.817 -26.801 1.00 96.25 100 LYS A C 1
ATOM 787 O O . LYS A 1 100 ? 29.565 1.040 -27.852 1.00 96.25 100 LYS A O 1
ATOM 792 N N . THR A 1 101 ? 29.256 -0.231 -26.028 1.00 96.31 101 THR A N 1
ATOM 793 C CA . THR A 1 101 ? 30.293 -1.223 -26.370 1.00 96.31 101 THR A CA 1
ATOM 794 C C . THR A 1 101 ? 29.819 -2.279 -27.372 1.00 96.31 101 THR A C 1
ATOM 796 O O . THR A 1 101 ? 30.633 -3.068 -27.849 1.00 96.31 101 THR A O 1
ATOM 799 N N . LYS A 1 102 ? 28.528 -2.272 -27.741 1.00 96.25 102 LYS A N 1
ATOM 800 C CA . LYS A 1 102 ? 27.874 -3.258 -28.620 1.00 96.25 102 LYS A CA 1
ATOM 801 C C . LYS A 1 102 ? 27.991 -4.703 -28.113 1.00 96.25 102 LYS A C 1
ATOM 803 O O . LYS A 1 102 ? 27.915 -5.644 -28.909 1.00 96.25 102 LYS A O 1
ATOM 808 N N . ASP A 1 103 ? 28.131 -4.890 -26.802 1.00 96.31 103 ASP A N 1
ATOM 809 C CA . ASP A 1 103 ? 28.157 -6.213 -26.181 1.00 96.31 103 ASP A CA 1
ATOM 810 C C . ASP A 1 103 ? 26.727 -6.750 -26.024 1.00 96.31 103 ASP A C 1
ATOM 812 O O . ASP A 1 103 ? 26.023 -6.507 -25.040 1.00 96.31 103 ASP A O 1
ATOM 816 N N . LYS A 1 104 ? 26.278 -7.487 -27.045 1.00 95.31 104 LYS A N 1
ATOM 817 C CA . LYS A 1 104 ? 24.922 -8.048 -27.104 1.00 95.31 104 LYS A CA 1
ATOM 818 C C . LYS A 1 104 ? 24.646 -9.059 -25.993 1.00 95.31 104 LYS A C 1
ATOM 820 O O . LYS A 1 104 ? 23.495 -9.185 -25.579 1.00 95.31 104 LYS A O 1
ATOM 825 N N . GLN A 1 105 ? 25.665 -9.790 -25.541 1.00 96.12 105 GLN A N 1
ATOM 826 C CA . GLN A 1 105 ? 25.489 -10.823 -24.526 1.00 96.12 105 GLN A CA 1
ATOM 827 C C . GLN A 1 105 ? 25.331 -10.183 -23.146 1.00 96.12 105 GLN A C 1
ATOM 829 O O . GLN A 1 105 ? 24.384 -10.514 -22.433 1.00 96.12 105 GLN A O 1
ATOM 834 N N . ALA A 1 106 ? 26.175 -9.201 -22.814 1.00 95.25 106 ALA A N 1
ATOM 835 C CA . ALA A 1 106 ? 26.022 -8.426 -21.584 1.00 95.25 106 ALA A CA 1
ATOM 836 C C . ALA A 1 106 ? 24.667 -7.700 -21.529 1.00 95.25 106 ALA A C 1
ATOM 838 O O . ALA A 1 106 ? 23.998 -7.714 -20.497 1.00 95.25 106 ALA A O 1
ATOM 839 N N . LEU A 1 107 ? 24.218 -7.127 -22.652 1.00 96.19 107 LEU A N 1
ATOM 840 C CA . LEU A 1 107 ? 22.922 -6.450 -22.730 1.00 96.19 107 LEU A CA 1
ATOM 841 C C . LEU A 1 107 ? 21.739 -7.403 -22.479 1.00 96.19 107 LEU A C 1
ATOM 843 O O . LEU A 1 107 ? 20.778 -7.030 -21.809 1.00 96.19 107 LEU A O 1
ATOM 847 N N . ALA A 1 108 ? 21.795 -8.634 -22.998 1.00 97.38 108 ALA A N 1
ATOM 848 C CA . ALA A 1 108 ? 20.745 -9.629 -22.781 1.00 97.38 108 ALA A CA 1
ATOM 849 C C . ALA A 1 108 ? 20.645 -10.059 -21.306 1.00 97.38 108 ALA A C 1
ATOM 851 O O . ALA A 1 108 ? 19.539 -10.150 -20.769 1.00 97.38 108 ALA A O 1
ATOM 852 N N . GLU A 1 109 ? 21.784 -10.268 -20.638 1.00 97.56 109 GLU A N 1
ATOM 853 C CA . GLU A 1 109 ? 21.825 -10.606 -19.208 1.00 97.56 109 GLU A CA 1
ATOM 854 C C . GLU A 1 109 ? 21.314 -9.453 -18.330 1.00 97.56 109 GLU A C 1
ATOM 856 O O . GLU A 1 109 ? 20.523 -9.679 -17.412 1.00 97.56 109 GLU A O 1
ATOM 861 N N . LEU A 1 110 ? 21.685 -8.204 -18.641 1.00 97.00 110 LEU A N 1
ATOM 862 C CA . LEU A 1 110 ? 21.201 -7.027 -17.909 1.00 97.00 110 LEU A CA 1
ATOM 863 C C . LEU A 1 110 ? 19.682 -6.854 -18.032 1.00 97.00 110 LEU A C 1
ATOM 865 O O . LEU A 1 110 ? 19.016 -6.660 -17.015 1.00 97.00 110 LEU A O 1
ATOM 869 N N . ARG A 1 111 ? 19.117 -7.044 -19.232 1.00 96.50 111 ARG A N 1
ATOM 870 C CA . ARG A 1 111 ? 17.660 -6.999 -19.450 1.00 96.50 111 ARG A CA 1
ATOM 871 C C . ARG A 1 111 ? 16.923 -8.079 -18.669 1.00 96.50 111 ARG A C 1
ATOM 873 O O . ARG A 1 111 ? 15.850 -7.831 -18.122 1.00 96.50 111 ARG A O 1
ATOM 880 N N . LYS A 1 112 ? 17.498 -9.282 -18.591 1.00 97.62 112 LYS A N 1
ATOM 881 C CA . LYS A 1 112 ? 16.945 -10.375 -17.784 1.00 97.62 112 LYS A CA 1
ATOM 882 C C . LYS A 1 112 ? 16.978 -10.036 -16.294 1.00 97.62 112 LYS A C 1
ATOM 884 O O . LYS A 1 112 ? 16.000 -10.288 -15.593 1.00 97.62 112 LYS A O 1
ATOM 889 N N . HIS A 1 113 ? 18.074 -9.448 -15.815 1.00 96.75 113 HIS A N 1
ATOM 890 C CA . HIS A 1 113 ? 18.195 -9.030 -14.422 1.00 96.75 113 HIS A CA 1
ATOM 891 C C . HIS A 1 113 ? 17.203 -7.911 -14.077 1.00 96.75 113 HIS A C 1
ATOM 893 O O . HIS A 1 113 ? 16.499 -8.012 -13.074 1.00 96.75 113 HIS A O 1
ATOM 899 N N . ARG A 1 114 ? 17.059 -6.917 -14.962 1.00 96.62 114 ARG A N 1
ATOM 900 C CA . ARG A 1 114 ? 16.051 -5.859 -14.860 1.00 96.62 114 ARG A CA 1
ATOM 901 C C . ARG A 1 114 ? 14.634 -6.426 -14.749 1.00 96.62 114 ARG A C 1
ATOM 903 O O . ARG A 1 114 ? 13.915 -6.070 -13.823 1.00 96.62 114 ARG A O 1
ATOM 910 N N . ALA A 1 115 ? 14.263 -7.349 -15.638 1.00 96.50 115 ALA A N 1
ATOM 911 C CA . ALA A 1 115 ? 12.942 -7.978 -15.626 1.00 96.50 115 ALA A CA 1
ATOM 912 C C . ALA A 1 115 ? 12.665 -8.779 -14.338 1.00 96.50 115 ALA A C 1
ATOM 914 O O . ALA A 1 115 ? 11.521 -8.861 -13.897 1.00 96.50 115 ALA A O 1
ATOM 915 N N . ASN A 1 116 ? 13.695 -9.371 -13.723 1.00 97.44 116 ASN A N 1
ATOM 916 C CA . ASN A 1 116 ? 13.551 -10.038 -12.428 1.00 97.44 116 ASN A CA 1
ATOM 917 C C . ASN A 1 116 ? 13.277 -9.037 -11.298 1.00 97.44 116 ASN A C 1
ATOM 919 O O . ASN A 1 116 ? 12.342 -9.251 -10.536 1.00 97.44 116 ASN A O 1
ATOM 923 N N . ILE A 1 117 ? 14.026 -7.934 -11.225 1.00 95.62 117 ILE A N 1
ATOM 924 C CA . ILE A 1 117 ? 13.810 -6.908 -10.192 1.00 95.62 117 ILE A CA 1
ATOM 925 C C . ILE A 1 117 ? 12.452 -6.214 -10.370 1.00 95.62 117 ILE A C 1
ATOM 927 O O . ILE A 1 117 ? 11.761 -5.939 -9.394 1.00 95.62 117 ILE A O 1
ATOM 931 N N . GLU A 1 118 ? 12.028 -5.956 -11.611 1.00 95.44 118 GLU A N 1
ATOM 932 C CA . GLU A 1 118 ? 10.689 -5.423 -11.893 1.00 95.44 118 GLU A CA 1
ATOM 933 C C . GLU A 1 118 ? 9.582 -6.386 -11.425 1.00 95.44 118 GLU A C 1
ATOM 935 O O . GLU A 1 118 ? 8.555 -5.928 -10.921 1.00 95.44 118 GLU A O 1
ATOM 940 N N . ARG A 1 119 ? 9.801 -7.707 -11.526 1.00 96.06 119 ARG A N 1
ATOM 941 C CA . ARG A 1 119 ? 8.887 -8.718 -10.972 1.00 96.06 119 ARG A CA 1
ATOM 942 C C . ARG A 1 119 ? 8.859 -8.682 -9.443 1.00 96.06 119 ARG A C 1
ATOM 944 O O . ARG A 1 119 ? 7.771 -8.651 -8.884 1.00 96.06 119 ARG A O 1
ATOM 951 N N . GLU A 1 120 ? 10.014 -8.623 -8.782 1.00 92.56 120 GLU A N 1
ATOM 952 C CA . GLU A 1 120 ? 10.094 -8.516 -7.315 1.00 92.56 120 GLU A CA 1
ATOM 953 C C . GLU A 1 120 ? 9.386 -7.247 -6.811 1.00 92.56 120 GLU A C 1
ATOM 955 O O . GLU A 1 120 ? 8.563 -7.302 -5.900 1.00 92.56 120 GLU A O 1
ATOM 960 N N . LEU A 1 121 ? 9.602 -6.100 -7.466 1.00 92.12 121 LEU A N 1
ATOM 961 C CA . LEU A 1 121 ? 8.879 -4.863 -7.151 1.00 92.12 121 LEU A CA 1
ATOM 962 C C . LEU A 1 121 ? 7.363 -4.992 -7.348 1.00 92.12 121 LEU A C 1
ATOM 964 O O . LEU A 1 121 ? 6.600 -4.407 -6.577 1.00 92.12 121 LEU A O 1
ATOM 968 N N . ALA A 1 122 ? 6.913 -5.720 -8.372 1.00 90.25 122 ALA A N 1
ATOM 969 C CA . ALA A 1 122 ? 5.493 -5.980 -8.585 1.00 90.25 122 ALA A CA 1
ATOM 970 C C . ALA A 1 122 ? 4.905 -6.866 -7.474 1.00 90.25 122 ALA A C 1
ATOM 972 O O . ALA A 1 122 ? 3.833 -6.545 -6.965 1.00 90.25 122 ALA A O 1
ATOM 973 N N . GLU A 1 123 ? 5.624 -7.905 -7.042 1.00 89.25 123 GLU A N 1
ATOM 974 C CA . GLU A 1 123 ? 5.228 -8.767 -5.919 1.00 89.25 123 GLU A CA 1
ATOM 975 C C . GLU A 1 123 ? 5.116 -7.963 -4.615 1.00 89.25 123 GLU A C 1
ATOM 977 O O . GLU A 1 123 ? 4.095 -8.034 -3.929 1.00 89.25 123 GLU A O 1
ATOM 982 N N . HIS A 1 124 ? 6.094 -7.103 -4.306 1.00 85.31 124 HIS A N 1
ATOM 983 C CA . HIS A 1 124 ? 6.001 -6.202 -3.151 1.00 85.31 124 HIS A CA 1
ATOM 984 C C . HIS A 1 124 ? 4.779 -5.277 -3.240 1.00 85.31 124 HIS A C 1
ATOM 986 O O . HIS A 1 124 ? 4.083 -5.077 -2.244 1.00 85.31 124 HIS A O 1
ATOM 992 N N . ARG A 1 125 ? 4.460 -4.734 -4.422 1.00 84.06 125 ARG A N 1
ATOM 993 C CA . ARG A 1 125 ? 3.259 -3.899 -4.601 1.00 84.06 125 ARG A CA 1
ATOM 994 C C . ARG A 1 125 ? 1.972 -4.686 -4.384 1.00 84.06 125 ARG A C 1
ATOM 996 O O . ARG A 1 125 ? 1.095 -4.187 -3.690 1.00 84.06 125 ARG A O 1
ATOM 1003 N N . GLU A 1 126 ? 1.864 -5.903 -4.906 1.00 81.88 126 GLU A N 1
ATOM 1004 C CA . GLU A 1 126 ? 0.688 -6.758 -4.688 1.00 81.88 126 GLU A CA 1
ATOM 1005 C C . GLU A 1 126 ? 0.505 -7.149 -3.217 1.00 81.88 126 GLU A C 1
ATOM 1007 O O . GLU A 1 126 ? -0.624 -7.256 -2.737 1.00 81.88 126 GLU A O 1
ATOM 1012 N N . HIS A 1 127 ? 1.602 -7.340 -2.481 1.00 73.81 127 HIS A N 1
ATOM 1013 C CA . HIS A 1 127 ? 1.552 -7.644 -1.053 1.00 73.81 127 HIS A CA 1
ATOM 1014 C C . HIS A 1 127 ? 1.208 -6.429 -0.183 1.00 73.81 127 HIS A C 1
ATOM 1016 O O . HIS A 1 127 ? 0.602 -6.597 0.877 1.00 73.81 127 HIS A O 1
ATOM 1022 N N . HIS A 1 128 ? 1.573 -5.220 -0.618 1.00 65.75 128 HIS A N 1
ATOM 1023 C CA . HIS A 1 128 ? 1.323 -3.982 0.124 1.00 65.75 128 HIS A CA 1
ATOM 1024 C C . HIS A 1 128 ? 0.059 -3.236 -0.294 1.00 65.75 128 HIS A C 1
ATOM 1026 O O . HIS A 1 128 ? -0.437 -2.426 0.493 1.00 65.75 128 HIS A O 1
ATOM 1032 N N . GLU A 1 129 ? -0.500 -3.500 -1.475 1.00 58.38 129 GLU A N 1
ATOM 1033 C CA . GLU A 1 129 ? -1.838 -3.023 -1.785 1.00 58.38 129 GLU A CA 1
ATOM 1034 C C . GLU A 1 129 ? -2.849 -3.796 -0.929 1.00 58.38 129 GLU A C 1
ATOM 1036 O O . GLU A 1 129 ? -2.992 -5.016 -1.066 1.00 58.38 129 GLU A O 1
ATOM 1041 N N . PRO A 1 130 ? -3.578 -3.120 -0.019 1.00 55.00 130 PRO A N 1
ATOM 1042 C CA . PRO A 1 130 ? -4.642 -3.780 0.708 1.00 55.00 130 PRO A CA 1
ATOM 1043 C C . PRO A 1 130 ? -5.644 -4.281 -0.330 1.00 55.00 130 PRO A C 1
ATOM 1045 O O . PRO A 1 130 ? -6.277 -3.474 -1.016 1.00 55.00 130 PRO A O 1
ATOM 1048 N N . LYS A 1 131 ? -5.784 -5.615 -0.443 1.00 52.69 131 LYS A N 1
ATOM 1049 C CA . LYS A 1 131 ? -6.855 -6.270 -1.214 1.00 52.69 131 LYS A CA 1
ATOM 1050 C C . LYS A 1 131 ? -8.117 -5.440 -1.024 1.00 52.69 131 LYS A C 1
ATOM 1052 O O . LYS A 1 131 ? -8.474 -5.186 0.127 1.00 52.69 131 LYS A O 1
ATOM 1057 N N . ALA A 1 132 ? -8.729 -5.000 -2.127 1.00 47.81 132 ALA A N 1
ATOM 1058 C CA . ALA A 1 132 ? -9.690 -3.895 -2.271 1.00 47.81 132 ALA A CA 1
ATOM 1059 C C . ALA A 1 132 ? -11.004 -3.947 -1.436 1.00 47.81 132 ALA A C 1
ATOM 1061 O O . ALA A 1 132 ? -12.048 -3.462 -1.862 1.00 47.81 132 ALA A O 1
ATOM 1062 N N . GLY A 1 133 ? -10.979 -4.494 -0.223 1.00 52.53 133 GLY A N 1
ATOM 1063 C CA . GLY A 1 133 ? -12.072 -4.581 0.738 1.00 52.53 133 GLY A CA 1
ATOM 1064 C C . GLY A 1 133 ? -11.669 -4.317 2.195 1.00 52.53 133 GLY A C 1
ATOM 1065 O O . GLY A 1 133 ? -12.556 -4.260 3.043 1.00 52.53 133 GLY A O 1
ATOM 1066 N N . GLN A 1 134 ? -10.386 -4.114 2.526 1.00 46.28 134 GLN A N 1
ATOM 1067 C CA . GLN A 1 134 ? -9.987 -3.716 3.884 1.00 46.28 134 GLN A CA 1
ATOM 1068 C C . GLN A 1 134 ? -9.822 -2.194 3.976 1.00 46.28 134 GLN A C 1
ATOM 1070 O O . GLN A 1 134 ? -8.874 -1.606 3.459 1.00 46.28 134 GLN A O 1
ATOM 1075 N N . LYS A 1 135 ? -10.797 -1.539 4.623 1.00 49.06 135 LYS A N 1
ATOM 1076 C CA . LYS A 1 135 ? -10.741 -0.108 4.951 1.00 49.06 135 LYS A CA 1
ATOM 1077 C C . LYS A 1 135 ? -9.468 0.167 5.777 1.00 49.06 135 LYS A C 1
ATOM 1079 O O . LYS A 1 135 ? -9.283 -0.500 6.795 1.00 49.06 135 LYS A O 1
ATOM 1084 N N . PRO A 1 136 ? -8.632 1.157 5.414 1.00 48.03 136 PRO A N 1
ATOM 1085 C CA . PRO A 1 136 ? -7.496 1.541 6.240 1.00 48.03 136 PRO A CA 1
ATOM 1086 C C . PRO A 1 136 ? -8.015 2.147 7.549 1.00 48.03 136 PRO A C 1
ATOM 1088 O O . PRO A 1 136 ? -8.590 3.236 7.561 1.00 48.03 136 PRO A O 1
ATOM 1091 N N . ILE A 1 137 ? -7.827 1.427 8.656 1.00 52.88 137 ILE A N 1
ATOM 1092 C CA . ILE A 1 137 ? -8.044 1.935 10.013 1.00 52.88 137 ILE A CA 1
ATOM 1093 C C . ILE A 1 137 ? -6.788 2.733 10.369 1.00 52.88 137 ILE A C 1
ATOM 1095 O O . ILE A 1 137 ? -5.840 2.222 10.952 1.00 52.88 137 ILE A O 1
ATOM 1099 N N . GLY A 1 138 ? -6.743 3.987 9.926 1.00 48.06 138 GLY A N 1
ATOM 1100 C CA . GLY A 1 138 ? -5.580 4.854 10.082 1.00 48.06 138 GLY A CA 1
ATOM 1101 C C . GLY A 1 138 ? -5.967 6.258 10.522 1.00 48.06 138 GLY A C 1
ATOM 1102 O O . GLY A 1 138 ? -6.221 7.111 9.685 1.00 48.06 138 GLY A O 1
ATOM 1103 N N . LYS A 1 139 ? -5.967 6.457 11.847 1.00 47.50 139 LYS A N 1
ATOM 1104 C CA . LYS A 1 139 ? -5.686 7.699 12.597 1.00 47.50 139 LYS A CA 1
ATOM 1105 C C . LYS A 1 139 ? -6.407 8.977 12.139 1.00 47.50 139 LYS A C 1
ATOM 1107 O O . LYS A 1 139 ? -5.965 9.655 11.223 1.00 47.50 139 LYS A O 1
ATOM 1112 N N . HIS A 1 140 ? -7.457 9.326 12.892 1.00 40.56 140 HIS A N 1
ATOM 1113 C CA . HIS A 1 140 ? -8.039 10.663 13.102 1.00 40.56 140 HIS A CA 1
ATOM 1114 C C . HIS A 1 140 ? -7.575 11.775 12.141 1.00 40.56 140 HIS A C 1
ATOM 1116 O O . HIS A 1 140 ? -6.915 12.734 12.538 1.00 40.56 140 HIS A O 1
ATOM 1122 N N . SER A 1 141 ? -8.002 11.688 10.883 1.00 46.75 141 SER A N 1
ATOM 1123 C CA . SER A 1 141 ? -8.384 12.894 10.153 1.00 46.75 141 SER A CA 1
ATOM 1124 C C . SER A 1 141 ? -9.717 13.356 10.759 1.00 46.75 141 SER A C 1
ATOM 1126 O O . SER A 1 141 ? -10.517 12.482 11.110 1.00 46.75 141 SER A O 1
ATOM 1128 N N . PRO A 1 142 ? -9.966 14.662 10.968 1.00 51.22 142 PRO A N 1
ATOM 1129 C CA . PRO A 1 142 ? -11.238 15.135 11.511 1.00 51.22 142 PRO A CA 1
ATOM 1130 C C . PRO A 1 142 ? -12.357 14.530 10.671 1.00 51.22 142 PRO A C 1
ATOM 1132 O O . PRO A 1 142 ? -12.413 14.819 9.480 1.00 51.22 142 PRO A O 1
ATOM 1135 N N . GLU A 1 143 ? -13.163 13.649 11.277 1.00 54.41 143 GLU A N 1
ATOM 1136 C CA . GLU A 1 143 ? -14.098 12.755 10.587 1.00 54.41 143 GLU A CA 1
ATOM 1137 C C . GLU A 1 143 ? -14.896 13.529 9.544 1.00 54.41 143 GLU A C 1
ATOM 1139 O O . GLU A 1 143 ? -15.842 14.263 9.837 1.00 54.41 143 GLU A O 1
ATOM 1144 N N . MET A 1 144 ? -14.437 13.396 8.308 1.00 63.56 144 MET A N 1
ATOM 1145 C CA . MET A 1 144 ? -15.236 13.623 7.133 1.00 63.56 144 MET A CA 1
ATOM 1146 C C . MET A 1 144 ? -16.186 12.430 7.065 1.00 63.56 144 MET A C 1
ATOM 1148 O O . MET A 1 144 ? -15.713 11.295 7.168 1.00 63.56 144 MET A O 1
ATOM 1152 N N . PRO A 1 145 ? -17.499 12.643 6.911 1.00 76.69 145 PRO A N 1
ATOM 1153 C CA . PRO A 1 145 ? -18.447 11.548 6.783 1.00 76.69 145 PRO A CA 1
ATOM 1154 C C . PRO A 1 145 ? -17.971 10.573 5.707 1.00 76.69 145 PRO A C 1
ATOM 1156 O O . PRO A 1 145 ? -17.521 11.007 4.643 1.00 76.69 145 PRO A O 1
ATOM 1159 N N . GLU A 1 146 ? -18.105 9.263 5.939 1.00 78.31 146 GLU A N 1
ATOM 1160 C CA . GLU A 1 146 ? -17.619 8.235 5.000 1.00 78.31 146 GLU A CA 1
ATOM 1161 C C . GLU A 1 146 ? -18.106 8.474 3.556 1.00 78.31 146 GLU A C 1
ATOM 1163 O O . GLU A 1 146 ? -17.396 8.177 2.596 1.00 78.31 146 GLU A O 1
ATOM 1168 N N . LYS A 1 147 ? -19.294 9.075 3.396 1.00 80.62 147 LYS A N 1
ATOM 1169 C CA . LYS A 1 147 ? -19.872 9.464 2.101 1.00 80.62 147 LYS A CA 1
ATOM 1170 C C . LYS A 1 147 ? -19.041 10.519 1.360 1.00 80.62 147 LYS A C 1
ATOM 1172 O O . LYS A 1 147 ? -18.810 10.364 0.165 1.00 80.62 147 LYS A O 1
ATOM 1177 N N . LEU A 1 148 ? -18.556 11.545 2.062 1.00 85.62 148 LEU A N 1
ATOM 1178 C CA . LEU A 1 148 ? -17.701 12.596 1.500 1.00 85.62 148 LEU A CA 1
ATOM 1179 C C . LEU A 1 148 ? -16.341 12.032 1.085 1.00 85.62 148 LEU A C 1
ATOM 1181 O O . LEU A 1 148 ? -15.841 12.317 -0.002 1.00 85.62 148 LEU A O 1
ATOM 1185 N N . GLN A 1 149 ? -15.770 11.158 1.915 1.00 85.25 149 GLN A N 1
ATOM 1186 C CA . GLN A 1 149 ? -14.511 10.497 1.584 1.00 85.25 149 GLN A CA 1
ATOM 1187 C C . GLN A 1 149 ? -14.662 9.551 0.380 1.00 85.25 149 GLN A C 1
ATOM 1189 O O . GLN A 1 149 ? -13.780 9.493 -0.477 1.00 85.25 149 GLN A O 1
ATOM 1194 N N . ALA A 1 150 ? -15.780 8.826 0.285 1.00 86.06 150 ALA A N 1
ATOM 1195 C CA . ALA A 1 150 ? -16.080 7.973 -0.861 1.00 86.06 150 ALA A CA 1
ATOM 1196 C C . ALA A 1 150 ? -16.253 8.788 -2.154 1.00 86.06 150 ALA A C 1
ATOM 1198 O O . ALA A 1 150 ? -15.729 8.385 -3.193 1.00 86.06 150 ALA A O 1
ATOM 1199 N N . ALA A 1 151 ? -16.930 9.940 -2.091 1.00 89.56 151 ALA A N 1
ATOM 1200 C CA . ALA A 1 151 ? -17.068 10.859 -3.221 1.00 89.56 151 ALA A CA 1
ATOM 1201 C C . ALA A 1 151 ? -15.706 11.412 -3.681 1.00 89.56 151 ALA A C 1
ATOM 1203 O O . ALA A 1 151 ? -15.398 11.342 -4.868 1.00 89.56 151 ALA A O 1
ATOM 1204 N N . ALA A 1 152 ? -14.840 11.831 -2.750 1.00 89.81 152 ALA A N 1
ATOM 1205 C CA . ALA A 1 152 ? -13.487 12.304 -3.064 1.00 89.81 152 ALA A CA 1
ATOM 1206 C C . ALA A 1 152 ? -12.638 11.239 -3.780 1.00 89.81 152 ALA A C 1
ATOM 1208 O O . ALA A 1 152 ? -11.944 11.526 -4.756 1.00 89.81 152 ALA A O 1
ATOM 1209 N N . ARG A 1 153 ? -12.709 9.979 -3.323 1.00 91.25 153 ARG A N 1
ATOM 1210 C CA . ARG A 1 153 ? -12.008 8.861 -3.979 1.00 91.25 153 ARG A CA 1
ATOM 1211 C C . ARG A 1 153 ? -12.541 8.619 -5.389 1.00 91.25 153 ARG A C 1
ATOM 1213 O O . ARG A 1 153 ? -11.747 8.473 -6.313 1.00 91.25 153 ARG A O 1
ATOM 1220 N N . ARG A 1 154 ? -13.868 8.606 -5.566 1.00 92.62 154 ARG A N 1
ATOM 1221 C CA . ARG A 1 154 ? -14.504 8.462 -6.888 1.00 92.62 154 ARG A CA 1
ATOM 1222 C C . ARG A 1 154 ? -14.058 9.563 -7.847 1.00 92.62 154 ARG A C 1
ATOM 1224 O O . ARG A 1 154 ? -13.704 9.247 -8.975 1.00 92.62 154 ARG A O 1
ATOM 1231 N N . LEU A 1 155 ? -14.002 10.809 -7.380 1.00 95.25 155 LEU A N 1
ATOM 1232 C CA . LEU A 1 155 ? -13.538 11.947 -8.171 1.00 95.25 155 LEU A CA 1
ATOM 1233 C C . LEU A 1 155 ? -12.089 11.765 -8.644 1.00 95.25 155 LEU A C 1
ATOM 1235 O O . LEU A 1 155 ? -11.800 11.908 -9.828 1.00 95.25 155 LEU A O 1
ATOM 1239 N N . LYS A 1 156 ? -11.192 11.326 -7.749 1.00 94.38 156 LYS A N 1
ATOM 1240 C CA . LYS A 1 156 ? -9.802 11.013 -8.112 1.00 94.38 156 LYS A CA 1
ATOM 1241 C C . LYS A 1 156 ? -9.713 9.942 -9.207 1.00 94.38 156 LYS A C 1
ATOM 1243 O O . LYS A 1 156 ? -8.926 10.086 -10.137 1.00 94.38 156 LYS A O 1
ATOM 1248 N N . HIS A 1 157 ? -10.510 8.877 -9.113 1.00 94.44 157 HIS A N 1
ATOM 1249 C CA . HIS A 1 157 ? -10.535 7.833 -10.142 1.00 94.44 157 HIS A CA 1
ATOM 1250 C C . HIS A 1 157 ? -11.083 8.337 -11.480 1.00 94.44 157 HIS A C 1
ATOM 1252 O O . HIS A 1 157 ? -10.568 7.941 -12.522 1.00 94.44 157 HIS A O 1
ATOM 1258 N N . LEU A 1 158 ? -12.088 9.218 -11.460 1.00 94.44 158 LEU A N 1
ATOM 1259 C CA . LEU A 1 158 ? -12.618 9.833 -12.675 1.00 94.44 158 LEU A CA 1
ATOM 1260 C C . LEU A 1 158 ? -11.561 10.689 -13.376 1.00 94.44 158 LEU A C 1
ATOM 1262 O O . LEU A 1 158 ? -11.403 10.541 -14.579 1.00 94.44 158 LEU A O 1
ATOM 1266 N N . HIS A 1 159 ? -10.784 11.496 -12.647 1.00 95.62 159 HIS A N 1
ATOM 1267 C CA . HIS A 1 159 ? -9.695 12.280 -13.246 1.00 95.62 159 HIS A CA 1
ATOM 1268 C C . HIS A 1 159 ? -8.641 11.397 -13.923 1.00 95.62 159 HIS A C 1
ATOM 1270 O O . HIS A 1 159 ? -8.301 11.636 -15.076 1.00 95.62 159 HIS A O 1
ATOM 1276 N N . ILE A 1 160 ? -8.204 10.321 -13.261 1.00 94.88 160 ILE A N 1
ATOM 1277 C CA . ILE A 1 160 ? -7.253 9.366 -13.858 1.00 94.88 160 ILE A CA 1
ATOM 1278 C C . ILE A 1 160 ? -7.853 8.710 -15.115 1.00 94.88 160 ILE A C 1
ATOM 1280 O O . ILE A 1 160 ? -7.167 8.533 -16.119 1.00 94.88 160 ILE A O 1
ATOM 1284 N N . ALA A 1 161 ? -9.140 8.350 -15.086 1.00 93.94 161 ALA A N 1
ATOM 1285 C CA . ALA A 1 161 ? -9.818 7.783 -16.250 1.00 93.94 161 ALA A CA 1
ATOM 1286 C C . ALA A 1 161 ? -9.912 8.787 -17.413 1.00 93.94 161 ALA A C 1
ATOM 1288 O O . ALA A 1 161 ? -9.700 8.399 -18.558 1.00 93.94 161 ALA A O 1
ATOM 1289 N N . ILE A 1 162 ? -10.187 10.062 -17.124 1.00 96.50 162 ILE A N 1
ATOM 1290 C CA . ILE A 1 162 ? -10.225 11.151 -18.110 1.00 96.50 162 ILE A CA 1
ATOM 1291 C C . ILE A 1 162 ? -8.847 11.336 -18.756 1.00 96.50 162 ILE A C 1
ATOM 1293 O O . ILE A 1 162 ? -8.753 11.360 -19.980 1.00 96.50 162 ILE A O 1
ATOM 1297 N N . GLU A 1 163 ? -7.775 11.391 -17.961 1.00 94.06 163 GLU A N 1
ATOM 1298 C CA . GLU A 1 163 ? -6.395 11.487 -18.462 1.00 94.06 163 GLU A CA 1
ATOM 1299 C C . GLU A 1 163 ? -6.037 10.304 -19.372 1.00 94.06 163 GLU A C 1
ATOM 1301 O O . GLU A 1 163 ? -5.531 10.498 -20.479 1.00 94.06 163 GLU A O 1
ATOM 1306 N N . ASN A 1 164 ? -6.367 9.078 -18.953 1.00 92.75 164 ASN A N 1
ATOM 1307 C CA . ASN A 1 164 ? -6.126 7.877 -19.753 1.00 92.75 164 ASN A CA 1
ATOM 1308 C C . ASN A 1 164 ? -6.933 7.868 -21.062 1.00 92.75 164 ASN A C 1
ATOM 1310 O O . ASN A 1 164 ? -6.429 7.411 -22.085 1.00 92.75 164 ASN A O 1
ATOM 1314 N N . LEU A 1 165 ? -8.168 8.378 -21.057 1.00 96.56 165 LEU A N 1
ATOM 1315 C CA . LEU A 1 165 ? -8.989 8.487 -22.268 1.00 96.56 165 LEU A CA 1
ATOM 1316 C C . LEU A 1 165 ? -8.483 9.571 -23.219 1.00 96.56 165 LEU A C 1
ATOM 1318 O O . LEU A 1 165 ? -8.518 9.367 -24.431 1.00 96.56 165 LEU A O 1
ATOM 1322 N N . HIS A 1 166 ? -7.964 10.683 -22.695 1.00 97.00 166 HIS A N 1
ATOM 1323 C CA . HIS A 1 166 ? -7.259 11.667 -23.513 1.00 97.00 166 HIS A CA 1
ATOM 1324 C C . HIS A 1 166 ? -6.004 11.070 -24.150 1.00 97.00 166 HIS A C 1
ATOM 1326 O O . HIS A 1 166 ? -5.789 11.256 -25.345 1.00 97.00 166 HIS A O 1
ATOM 1332 N N . ALA A 1 167 ? -5.217 10.307 -23.388 1.00 93.06 167 ALA A N 1
ATOM 1333 C CA . ALA A 1 167 ? -4.040 9.612 -23.906 1.00 93.06 167 ALA A CA 1
ATOM 1334 C C . ALA A 1 167 ? -4.389 8.545 -24.959 1.00 93.06 167 ALA A C 1
ATOM 1336 O O . ALA A 1 167 ? -3.587 8.274 -25.847 1.00 93.06 167 ALA A O 1
ATOM 1337 N N . ALA A 1 168 ? -5.586 7.959 -24.877 1.00 95.88 168 ALA A N 1
ATOM 1338 C CA . ALA A 1 168 ? -6.113 7.008 -25.853 1.00 95.88 168 ALA A CA 1
ATOM 1339 C C . ALA A 1 168 ? -6.831 7.671 -27.047 1.00 95.88 168 ALA A C 1
ATOM 1341 O O . ALA A 1 168 ? -7.449 6.962 -27.837 1.00 95.88 168 ALA A O 1
ATOM 1342 N N . GLU A 1 169 ? -6.784 9.003 -27.167 1.00 95.00 169 GLU A N 1
ATOM 1343 C CA . GLU A 1 169 ? -7.438 9.775 -28.234 1.00 95.00 169 GLU A CA 1
ATOM 1344 C C . GLU A 1 169 ? -8.967 9.562 -28.307 1.00 95.00 169 GLU A C 1
ATOM 1346 O O . GLU A 1 169 ? -9.572 9.603 -29.377 1.00 95.00 169 GLU A O 1
ATOM 1351 N N . LEU A 1 170 ? -9.620 9.381 -27.149 1.00 96.19 170 LEU A N 1
ATOM 1352 C CA . LEU A 1 170 ? -11.079 9.243 -27.006 1.00 96.19 170 LEU A CA 1
ATOM 1353 C C . LEU A 1 170 ? -11.706 10.472 -26.306 1.00 96.19 170 LEU A C 1
ATOM 1355 O O . LEU A 1 170 ? -12.251 10.346 -25.201 1.00 96.19 170 LEU A O 1
ATOM 1359 N N . PRO A 1 171 ? -11.652 11.676 -26.914 1.00 94.88 171 PRO A N 1
ATOM 1360 C CA . PRO A 1 171 ? -12.034 12.926 -26.253 1.00 94.88 171 PRO A CA 1
ATOM 1361 C C . PRO A 1 171 ? -13.527 13.012 -25.910 1.00 94.88 171 PRO A C 1
ATOM 1363 O O . PRO A 1 171 ? -13.875 13.594 -24.887 1.00 94.88 171 PRO A O 1
ATOM 1366 N N . ASP A 1 172 ? -14.409 12.393 -26.699 1.00 97.25 172 ASP A N 1
ATOM 1367 C CA . ASP A 1 172 ? -15.859 12.439 -26.456 1.00 97.25 172 ASP A CA 1
ATOM 1368 C C . ASP A 1 172 ? -16.249 11.718 -25.156 1.00 97.25 172 ASP A C 1
ATOM 1370 O O . ASP A 1 172 ? -17.099 12.184 -24.394 1.00 97.25 172 ASP A O 1
ATOM 1374 N N . LEU A 1 173 ? -15.604 10.582 -24.869 1.00 95.69 173 LEU A N 1
ATOM 1375 C CA . LEU A 1 173 ? -15.809 9.840 -23.622 1.00 95.69 173 LEU A CA 1
ATOM 1376 C C . LEU A 1 173 ? -15.149 10.546 -22.435 1.00 95.69 173 LEU A C 1
ATOM 1378 O O . LEU A 1 173 ? -15.706 10.540 -21.335 1.00 95.69 173 LEU A O 1
ATOM 1382 N N . ALA A 1 174 ? -13.991 11.174 -22.659 1.00 95.38 174 ALA A N 1
ATOM 1383 C CA . ALA A 1 174 ? -13.329 11.996 -21.655 1.00 95.38 174 ALA A CA 1
ATOM 1384 C C . ALA A 1 174 ? -14.214 13.186 -21.240 1.00 95.38 174 ALA A C 1
ATOM 1386 O O . ALA A 1 174 ? -14.396 13.408 -20.045 1.00 95.38 174 ALA A O 1
ATOM 1387 N N . ALA A 1 175 ? -14.854 13.870 -22.196 1.00 97.06 175 ALA A N 1
ATOM 1388 C CA . ALA A 1 175 ? -15.788 14.965 -21.930 1.00 97.06 175 ALA A CA 1
ATOM 1389 C C . ALA A 1 175 ? -16.995 14.512 -21.088 1.00 97.06 175 ALA A C 1
ATOM 1391 O O . ALA A 1 175 ? -17.313 15.127 -20.074 1.00 97.06 175 ALA A O 1
ATOM 1392 N N . GLN A 1 176 ? -17.609 13.371 -21.423 1.00 96.62 176 GLN A N 1
ATOM 1393 C CA . GLN A 1 176 ? -18.727 12.825 -20.637 1.00 96.62 176 GLN A CA 1
ATOM 1394 C C . GLN A 1 176 ? -18.332 12.451 -19.199 1.00 96.62 176 GLN A C 1
ATOM 1396 O O . GLN A 1 176 ? -19.154 12.526 -18.280 1.00 96.62 176 GLN A O 1
ATOM 1401 N N . LEU A 1 177 ? -17.098 11.984 -18.990 1.00 96.38 177 LEU A N 1
ATOM 1402 C CA . LEU A 1 177 ? -16.583 11.697 -17.651 1.00 96.38 177 LEU A CA 1
ATOM 1403 C C . LEU A 1 177 ? -16.208 12.973 -16.897 1.00 96.38 177 LEU A C 1
ATOM 1405 O O . LEU A 1 177 ? -16.414 13.010 -15.684 1.00 96.38 177 LEU A O 1
ATOM 1409 N N . ALA A 1 178 ? -15.729 14.005 -17.592 1.00 97.00 178 ALA A N 1
ATOM 1410 C CA . ALA A 1 178 ? -15.456 15.316 -17.015 1.00 97.00 178 ALA A CA 1
ATOM 1411 C C . ALA A 1 178 ? -16.738 15.963 -16.474 1.00 97.00 178 ALA A C 1
ATOM 1413 O O . ALA A 1 178 ? -16.766 16.343 -15.307 1.00 97.00 178 ALA A O 1
ATOM 1414 N N . ASP A 1 179 ? -17.836 15.947 -17.236 1.00 97.62 179 ASP A N 1
ATOM 1415 C CA . ASP A 1 179 ? -19.139 16.456 -16.774 1.00 97.62 179 ASP A CA 1
ATOM 1416 C C . ASP A 1 179 ? -19.618 15.746 -15.493 1.00 97.62 179 ASP A C 1
ATOM 1418 O O . ASP A 1 179 ? -20.135 16.362 -14.555 1.00 97.62 179 ASP A O 1
ATOM 1422 N N . LYS A 1 180 ? -19.417 14.422 -15.423 1.00 97.06 180 LYS A N 1
ATOM 1423 C CA . LYS A 1 180 ? -19.735 13.623 -14.229 1.00 97.06 180 LYS A CA 1
ATOM 1424 C C . LYS A 1 180 ? -18.826 13.965 -13.049 1.00 97.06 180 LYS A C 1
ATOM 1426 O O . LYS A 1 180 ? -19.309 14.003 -11.917 1.00 97.06 180 LYS A O 1
ATOM 1431 N N . ALA A 1 181 ? -17.535 14.183 -13.295 1.00 97.00 181 ALA A N 1
ATOM 1432 C CA . ALA A 1 181 ? -16.581 14.577 -12.266 1.00 97.00 181 ALA A CA 1
ATOM 1433 C C . ALA A 1 181 ? -16.940 15.953 -11.689 1.00 97.00 181 ALA A C 1
ATOM 1435 O O . ALA A 1 181 ? -17.051 16.069 -10.471 1.00 97.00 181 ALA A O 1
ATOM 1436 N N . GLU A 1 182 ? -17.250 16.939 -12.537 1.00 97.25 182 GLU A N 1
ATOM 1437 C CA . GLU A 1 182 ? -17.691 18.267 -12.098 1.00 97.25 182 GLU A CA 1
ATOM 1438 C C . GLU A 1 182 ? -18.960 18.211 -11.245 1.00 97.25 182 GLU A C 1
ATOM 1440 O O . GLU A 1 182 ? -19.089 18.933 -10.256 1.00 97.25 182 GLU A O 1
ATOM 1445 N N . HIS A 1 183 ? -19.925 17.365 -11.615 1.00 97.44 183 HIS A N 1
ATOM 1446 C CA . HIS A 1 183 ? -21.148 17.218 -10.833 1.00 97.44 183 HIS A CA 1
ATOM 1447 C C . HIS A 1 183 ? -20.848 16.708 -9.417 1.00 97.44 183 HIS A C 1
ATOM 1449 O O . HIS A 1 183 ? -21.308 17.298 -8.438 1.00 97.44 183 HIS A O 1
ATOM 1455 N N . ILE A 1 184 ? -20.015 15.669 -9.307 1.00 93.81 184 ILE A N 1
ATOM 1456 C CA . ILE A 1 184 ? -19.581 15.114 -8.019 1.00 93.81 184 ILE A CA 1
ATOM 1457 C C . ILE A 1 184 ? -18.753 16.139 -7.233 1.00 93.81 184 ILE A C 1
ATOM 1459 O O . ILE A 1 184 ? -18.880 16.215 -6.013 1.00 93.81 184 ILE A O 1
ATOM 1463 N N . GLU A 1 185 ? -17.931 16.947 -7.903 1.00 96.25 185 GLU A N 1
ATOM 1464 C CA . GLU A 1 185 ? -17.148 18.009 -7.267 1.00 96.25 185 GLU A CA 1
ATOM 1465 C C . GLU A 1 185 ? -18.045 19.069 -6.625 1.00 96.25 185 GLU A C 1
ATOM 1467 O O . GLU A 1 185 ? -17.841 19.447 -5.469 1.00 96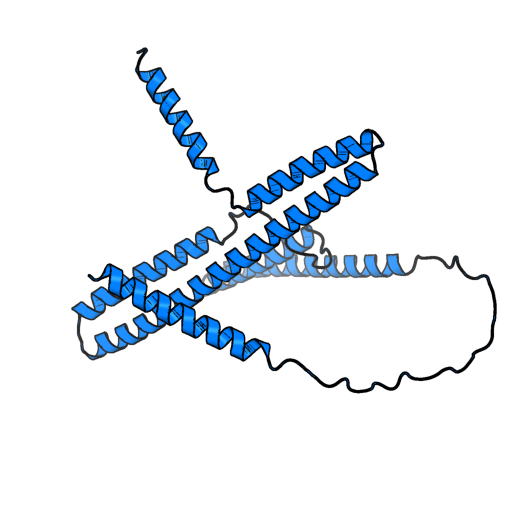.25 185 GLU A O 1
ATOM 1472 N N . ARG A 1 186 ? -19.089 19.503 -7.342 1.00 96.75 186 ARG A N 1
ATOM 1473 C CA . ARG A 1 186 ? -20.081 20.454 -6.823 1.00 96.75 186 ARG A CA 1
ATOM 1474 C C . ARG A 1 186 ? -20.836 19.878 -5.628 1.00 96.75 186 ARG A C 1
ATOM 1476 O O . ARG A 1 186 ? -20.990 20.577 -4.628 1.00 96.75 186 ARG A O 1
ATOM 1483 N N . GLU A 1 187 ? -21.271 18.619 -5.698 1.00 93.12 187 GLU A N 1
ATOM 1484 C CA . GLU A 1 187 ? -21.922 17.939 -4.567 1.00 93.12 187 GLU A CA 1
ATOM 1485 C C . GLU A 1 187 ? -20.995 17.843 -3.352 1.00 93.12 187 GLU A C 1
ATOM 1487 O O . GLU A 1 187 ? -21.412 18.093 -2.220 1.00 93.12 187 GLU A O 1
ATOM 1492 N N . LEU A 1 188 ? -19.721 17.520 -3.584 1.00 93.56 188 LEU A N 1
ATOM 1493 C CA . LEU A 1 188 ? -18.709 17.420 -2.542 1.00 93.56 188 LEU A CA 1
ATOM 1494 C C . LEU A 1 188 ? -18.484 18.779 -1.871 1.00 93.56 188 LEU A C 1
ATOM 1496 O O . LEU A 1 188 ? -18.518 18.857 -0.642 1.00 93.56 188 LEU A O 1
ATOM 1500 N N . HIS A 1 189 ? -18.338 19.853 -2.648 1.00 92.19 189 HIS A N 1
ATOM 1501 C CA . HIS A 1 189 ? -18.218 21.213 -2.120 1.00 92.19 189 HIS A CA 1
ATOM 1502 C C . HIS A 1 189 ? -19.450 21.646 -1.318 1.00 92.19 189 HIS A C 1
ATOM 1504 O O . HIS A 1 189 ? -19.304 22.142 -0.201 1.00 92.19 189 HIS A O 1
ATOM 1510 N N . GLN A 1 190 ? -20.658 21.406 -1.831 1.00 93.75 190 GLN A N 1
ATOM 1511 C CA . GLN A 1 190 ? -21.896 21.738 -1.121 1.00 93.75 190 GLN A CA 1
ATOM 1512 C C . GLN A 1 190 ? -22.023 20.969 0.195 1.00 93.75 190 GLN A C 1
ATOM 1514 O O . GLN A 1 190 ? -22.351 21.558 1.227 1.00 93.75 190 GLN A O 1
ATOM 1519 N N . ALA A 1 191 ? -21.722 19.670 0.185 1.00 89.19 191 ALA A N 1
ATOM 1520 C CA . ALA A 1 191 ? -21.720 18.861 1.393 1.00 89.19 191 ALA A CA 1
ATOM 1521 C C . ALA A 1 191 ? -20.687 19.392 2.400 1.00 89.19 191 ALA A C 1
ATOM 1523 O O . ALA A 1 191 ? -21.015 19.580 3.568 1.00 89.19 191 ALA A O 1
ATOM 1524 N N . HIS A 1 192 ? -19.469 19.721 1.962 1.00 88.88 192 HIS A N 1
ATOM 1525 C CA . HIS A 1 192 ? -18.455 20.342 2.819 1.00 88.88 192 HIS A CA 1
ATOM 1526 C C . HIS A 1 192 ? -18.929 21.643 3.474 1.00 88.88 192 HIS A C 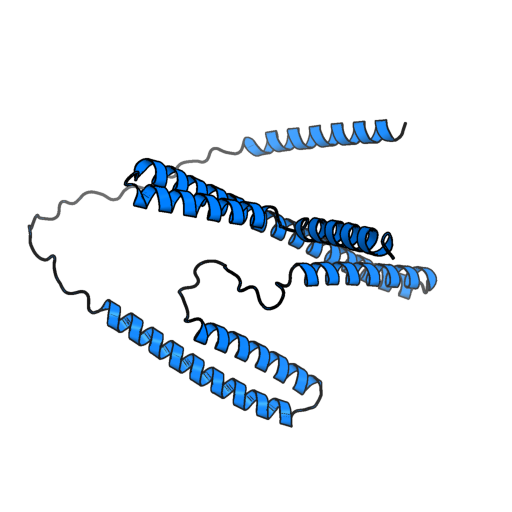1
ATOM 1528 O O . HIS A 1 192 ? -18.720 21.833 4.674 1.00 88.88 192 HIS A O 1
ATOM 1534 N N . GLU A 1 193 ? -19.576 22.526 2.716 1.00 91.06 193 GLU A N 1
ATOM 1535 C CA . GLU A 1 193 ? -20.133 23.767 3.253 1.00 91.06 193 GLU A CA 1
ATOM 1536 C C . GLU A 1 193 ? -21.245 23.511 4.273 1.00 91.06 193 GLU A C 1
ATOM 1538 O O . GLU A 1 193 ? -21.310 24.201 5.291 1.00 91.06 193 GLU A O 1
ATOM 1543 N N . GLN A 1 194 ? -22.106 22.519 4.032 1.00 88.81 194 GLN A N 1
ATOM 1544 C CA . GLN A 1 194 ? -23.145 22.114 4.981 1.00 88.81 194 GLN A CA 1
ATOM 1545 C C . GLN A 1 194 ? -22.526 21.600 6.283 1.00 88.81 194 GLN A C 1
ATOM 1547 O O . GLN A 1 194 ? -22.877 22.094 7.352 1.00 88.81 194 GLN A O 1
ATOM 1552 N N . PHE A 1 195 ? -21.525 20.719 6.207 1.00 84.44 195 PHE A N 1
ATOM 1553 C CA . PHE A 1 195 ? -20.814 20.238 7.397 1.00 84.44 195 PHE A CA 1
ATOM 1554 C C . PHE A 1 195 ? -20.087 21.357 8.147 1.00 84.44 195 PHE A C 1
ATOM 1556 O O . PHE A 1 195 ? -20.054 21.361 9.379 1.00 84.44 195 PHE A O 1
ATOM 1563 N N . ALA A 1 196 ? -19.513 22.326 7.431 1.00 86.38 196 ALA A N 1
ATOM 1564 C CA . ALA A 1 196 ? -18.883 23.487 8.049 1.00 86.38 196 ALA A CA 1
ATOM 1565 C C . ALA A 1 196 ? -19.906 24.381 8.779 1.00 86.38 196 ALA A C 1
ATOM 1567 O O . ALA A 1 196 ? -19.627 24.852 9.884 1.00 86.38 196 ALA A O 1
ATOM 1568 N N . LYS A 1 197 ? -21.098 24.583 8.197 1.00 88.44 197 LYS A N 1
ATOM 1569 C CA . LYS A 1 197 ? -22.210 25.335 8.809 1.00 88.44 197 LYS A CA 1
ATOM 1570 C C . LYS A 1 197 ? -22.796 24.619 10.028 1.00 88.44 197 LYS A C 1
ATOM 1572 O O . LYS A 1 197 ? -23.013 25.252 11.056 1.00 88.44 197 LYS A O 1
ATOM 1577 N N . GLU A 1 198 ? -23.002 23.306 9.953 1.00 83.25 198 GLU A N 1
ATOM 1578 C CA . GLU A 1 198 ? -23.486 22.505 11.085 1.00 83.25 198 GLU A CA 1
ATOM 1579 C C . GLU A 1 198 ? -22.514 22.582 12.269 1.00 83.25 198 GLU A C 1
ATOM 1581 O O . GLU A 1 198 ? -22.922 22.899 13.388 1.00 83.25 198 GLU A O 1
ATOM 1586 N N . ARG A 1 199 ? -21.207 22.419 12.023 1.00 78.88 199 ARG A N 1
ATOM 1587 C CA . ARG A 1 199 ? -20.191 22.552 13.078 1.00 78.88 199 ARG A CA 1
ATOM 1588 C C . ARG A 1 199 ? -20.208 23.933 13.737 1.00 78.88 199 ARG A C 1
ATOM 1590 O O . ARG A 1 199 ? -20.226 24.002 14.964 1.00 78.88 199 ARG A O 1
ATOM 1597 N N . SER A 1 200 ? -20.272 25.014 12.958 1.00 79.12 200 SER A N 1
ATOM 1598 C CA . SER A 1 200 ? -20.284 26.374 13.517 1.00 79.12 200 SER A CA 1
ATOM 1599 C C . SER A 1 200 ? -21.589 26.732 14.244 1.00 79.12 200 SER A C 1
ATOM 1601 O O . SER A 1 200 ? -21.558 27.513 15.196 1.00 79.12 200 SER A O 1
ATOM 1603 N N . SER A 1 201 ? -22.726 26.135 13.869 1.00 75.50 201 SER A N 1
ATOM 1604 C CA . SER A 1 201 ? -23.986 26.286 14.616 1.00 75.50 201 SER A CA 1
ATOM 1605 C C . SER A 1 201 ? -23.962 25.577 15.977 1.00 75.50 201 SER A C 1
ATOM 1607 O O . SER A 1 201 ? -24.350 26.173 16.979 1.00 75.50 201 SER A O 1
ATOM 1609 N N . THR A 1 202 ? -23.415 24.358 16.055 1.00 65.06 202 THR A N 1
ATOM 1610 C CA . THR A 1 202 ? -23.357 23.586 17.315 1.00 65.06 202 THR A CA 1
ATOM 1611 C C . THR A 1 202 ? -22.394 24.159 18.359 1.00 65.06 202 THR A C 1
ATOM 1613 O O . THR A 1 202 ? -22.549 23.905 19.553 1.00 65.06 202 THR A O 1
ATOM 1616 N N . GLU A 1 203 ? -21.409 24.959 17.944 1.00 59.94 203 GLU A N 1
ATOM 1617 C CA . GLU A 1 203 ? -20.440 25.578 18.857 1.00 59.94 203 GLU A CA 1
ATOM 1618 C C . GLU A 1 203 ? -20.992 26.846 19.544 1.00 59.94 203 GLU A C 1
ATOM 1620 O O . GLU A 1 203 ? -20.547 27.199 20.637 1.00 59.94 203 GLU A O 1
ATOM 1625 N N . ASN A 1 204 ? -22.025 27.477 18.969 1.00 57.88 204 ASN A N 1
ATOM 1626 C CA . ASN A 1 204 ? -22.668 28.685 19.504 1.00 57.88 204 ASN A CA 1
ATOM 1627 C C . ASN A 1 204 ? -23.845 28.413 20.467 1.00 57.88 204 ASN A C 1
ATOM 1629 O O . ASN A 1 204 ? -24.321 29.344 21.114 1.00 57.88 204 ASN A O 1
ATOM 1633 N N . GLU A 1 205 ? -24.291 27.161 20.624 1.00 52.62 205 GLU A N 1
ATOM 1634 C CA . GLU A 1 205 ? -25.417 26.784 21.501 1.00 52.62 205 GLU A CA 1
ATOM 1635 C C . GLU A 1 205 ? -25.007 26.225 22.878 1.00 52.62 205 GLU A C 1
ATOM 1637 O O . GLU A 1 205 ? -25.843 25.670 23.589 1.00 52.62 205 GLU A O 1
ATOM 1642 N N . LYS A 1 206 ? -23.755 26.395 23.335 1.00 49.44 206 LYS A N 1
ATOM 1643 C CA . LYS A 1 206 ? -23.438 26.200 24.766 1.00 49.44 206 LYS A CA 1
ATOM 1644 C C . LYS A 1 206 ? -23.897 27.429 25.567 1.00 49.44 206 LYS A C 1
ATOM 1646 O O . LYS A 1 206 ? -23.227 28.463 25.512 1.00 49.44 206 LYS A O 1
ATOM 1651 N N . PRO A 1 207 ? -24.980 27.353 26.367 1.00 47.12 207 PRO A N 1
ATOM 1652 C CA . PRO A 1 207 ? -25.429 28.482 27.157 1.00 47.12 207 PRO A CA 1
ATOM 1653 C C . PRO A 1 207 ? -24.578 28.584 28.425 1.00 47.12 207 PRO A C 1
ATOM 1655 O O . PRO A 1 207 ? -24.489 27.652 29.218 1.00 47.12 207 PRO A O 1
ATOM 1658 N N . ALA A 1 208 ? -23.940 29.738 28.597 1.00 47.75 208 ALA A N 1
ATOM 1659 C CA . ALA A 1 208 ? -24.006 30.600 29.780 1.00 47.75 208 ALA A CA 1
ATOM 1660 C C . ALA A 1 208 ? -24.505 30.007 31.126 1.00 47.75 208 ALA A C 1
ATOM 1662 O O . ALA A 1 208 ? -25.347 30.615 31.783 1.00 47.75 208 ALA A O 1
ATOM 1663 N N . LEU A 1 209 ? -23.954 28.891 31.608 1.00 46.69 209 LEU A N 1
ATOM 1664 C CA . LEU A 1 209 ? -24.230 28.384 32.956 1.00 46.69 209 LEU A CA 1
ATOM 1665 C C . LEU A 1 209 ? -22.927 28.117 33.704 1.00 46.69 209 LEU A C 1
ATOM 1667 O O . LEU A 1 209 ? -22.543 26.980 33.929 1.00 46.69 209 LEU A O 1
ATOM 1671 N N . LEU A 1 210 ? -22.225 29.209 34.024 1.00 45.38 210 LEU A N 1
ATOM 1672 C CA . LEU A 1 210 ? -21.285 29.357 35.147 1.00 45.38 210 LEU A CA 1
ATOM 1673 C C . LEU A 1 210 ? -20.847 30.835 35.235 1.00 45.38 210 LEU A C 1
ATOM 1675 O O . LEU A 1 210 ? -19.678 31.188 35.130 1.00 45.38 210 LEU A O 1
ATOM 1679 N N . LYS A 1 211 ? -21.819 31.737 35.423 1.00 47.28 211 LYS A N 1
ATOM 1680 C CA . LYS A 1 211 ? -21.579 33.078 35.978 1.00 47.28 211 LYS A CA 1
ATOM 1681 C C . LYS A 1 211 ? -22.199 33.140 37.371 1.00 47.28 211 LYS A C 1
ATOM 1683 O O . LYS A 1 211 ? -23.300 33.642 37.533 1.00 47.28 211 LYS A O 1
ATOM 1688 N N . SER A 1 212 ? -21.479 32.646 38.374 1.00 50.62 212 SER A N 1
ATOM 1689 C CA . SER A 1 212 ? -21.548 33.203 39.731 1.00 50.62 212 SER A CA 1
ATOM 1690 C C . SER A 1 212 ? -20.420 32.634 40.590 1.00 50.62 212 SER A C 1
ATOM 1692 O O . SER A 1 212 ? -20.531 31.519 41.097 1.00 50.62 212 SER A O 1
ATOM 1694 N N . LYS A 1 213 ? -19.351 33.405 40.784 1.00 44.72 213 LYS A N 1
ATOM 1695 C CA . LYS A 1 213 ? -18.947 33.932 42.098 1.00 44.72 213 LYS A CA 1
ATOM 1696 C C . LYS A 1 213 ? -17.543 34.536 42.026 1.00 44.72 213 LYS A C 1
ATOM 1698 O O . LYS A 1 213 ? -16.620 33.938 41.496 1.00 44.72 213 LYS A O 1
ATOM 1703 N N . GLN A 1 214 ? -17.459 35.706 42.654 1.00 39.97 214 GLN A N 1
ATOM 1704 C CA . GLN A 1 214 ? -16.282 36.304 43.282 1.00 39.97 214 GLN A CA 1
ATOM 1705 C C . GLN A 1 214 ? -15.217 36.923 42.371 1.00 39.97 214 GLN A C 1
ATOM 1707 O O . GLN A 1 214 ? -14.204 36.344 42.006 1.00 39.97 214 GLN A O 1
ATOM 1712 N N . SER A 1 215 ? -15.479 38.201 42.099 1.00 48.19 215 SER A N 1
ATOM 1713 C CA . SER A 1 215 ? -14.567 39.315 42.367 1.00 48.19 215 SER A CA 1
ATOM 1714 C C . SER A 1 215 ? -13.410 39.016 43.337 1.00 48.19 215 SER A C 1
ATOM 1716 O O . SER A 1 215 ? -13.657 38.888 44.534 1.00 48.19 215 SER A O 1
ATOM 1718 N N . GLU A 1 216 ? -12.173 39.063 42.839 1.00 42.94 216 GLU A N 1
ATOM 1719 C CA . GLU A 1 216 ? -10.987 39.523 43.578 1.00 42.94 216 GLU A CA 1
ATOM 1720 C C . GLU A 1 216 ? -10.006 40.245 42.616 1.00 42.94 216 GLU A C 1
ATOM 1722 O O . GLU A 1 216 ? -9.955 39.915 41.428 1.00 42.94 216 GLU A O 1
ATOM 1727 N N . PRO A 1 217 ? -9.287 41.288 43.085 1.00 54.09 217 PRO A N 1
ATOM 1728 C CA . PRO A 1 217 ? -8.541 42.243 42.252 1.00 54.09 217 PRO A CA 1
ATOM 1729 C C . PRO 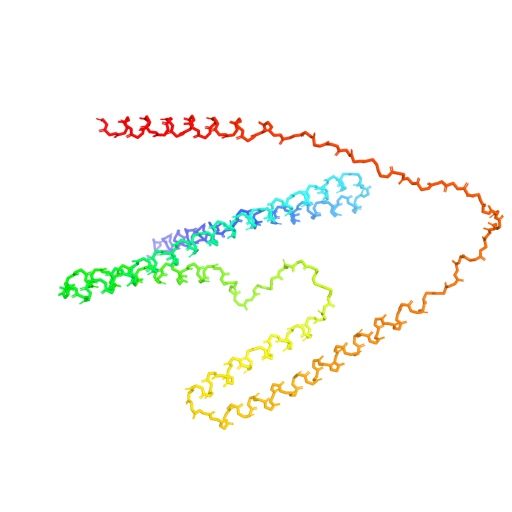A 1 217 ? -7.172 41.725 41.754 1.00 54.09 217 PRO A C 1
ATOM 1731 O O . PRO A 1 217 ? -6.615 40.777 42.310 1.00 54.09 217 PRO A O 1
ATOM 1734 N N . PRO A 1 218 ? -6.576 42.357 40.717 1.00 44.69 218 PRO A N 1
ATOM 1735 C CA . PRO A 1 218 ? -5.422 41.808 40.010 1.00 44.69 218 PRO A CA 1
ATOM 1736 C C . PRO A 1 218 ? -4.117 42.000 40.795 1.00 44.69 218 PRO A C 1
ATOM 1738 O O . PRO A 1 218 ? -3.526 43.082 40.808 1.00 44.69 218 PRO A O 1
ATOM 1741 N N . MET A 1 219 ? -3.604 40.924 41.396 1.00 41.69 219 MET A N 1
ATOM 1742 C CA . MET A 1 219 ? -2.205 40.879 41.818 1.00 41.69 219 MET A CA 1
ATOM 1743 C C . MET A 1 219 ? -1.296 40.611 40.615 1.00 41.69 219 MET A C 1
ATOM 1745 O O . MET A 1 219 ? -1.235 39.508 40.073 1.00 41.69 219 MET A O 1
ATOM 1749 N N . LYS A 1 220 ? -0.526 41.639 40.247 1.00 51.72 220 LYS A N 1
ATOM 1750 C CA . LYS A 1 220 ? 0.740 41.523 39.511 1.00 51.72 220 LYS A CA 1
ATOM 1751 C C . LYS A 1 220 ? 1.609 40.424 40.127 1.00 51.72 220 LYS A C 1
ATOM 1753 O O . LYS A 1 220 ? 1.983 40.548 41.289 1.00 51.72 220 LYS A O 1
ATOM 1758 N N . LYS A 1 221 ? 2.018 39.430 39.336 1.00 45.84 221 LYS A N 1
ATOM 1759 C CA . LYS A 1 221 ? 3.201 38.581 39.578 1.00 45.84 221 LYS A CA 1
ATOM 1760 C C . LYS A 1 221 ? 3.714 38.003 38.241 1.00 45.84 221 LYS A C 1
ATOM 1762 O O . LYS A 1 221 ? 2.998 38.067 37.246 1.00 45.84 221 LYS A O 1
ATOM 1767 N N . PRO A 1 222 ? 4.994 37.604 38.159 1.00 43.03 222 PRO A N 1
ATOM 1768 C CA . PRO A 1 222 ? 5.922 38.130 37.163 1.00 43.03 222 PRO A CA 1
ATOM 1769 C C . PRO A 1 222 ? 6.193 37.149 36.020 1.00 43.03 222 PRO A C 1
ATOM 1771 O O . PRO A 1 222 ? 6.051 35.939 36.167 1.00 43.03 222 PRO A O 1
ATOM 1774 N N . GLN A 1 223 ? 6.671 37.697 34.902 1.00 45.69 223 GLN A N 1
ATOM 1775 C CA . GLN A 1 223 ? 7.245 36.949 33.785 1.00 45.69 223 GLN A CA 1
ATOM 1776 C C . GLN A 1 223 ? 8.271 35.906 34.276 1.00 45.69 223 GLN A C 1
ATOM 1778 O O . GLN A 1 223 ? 9.213 36.273 34.993 1.00 45.69 223 GLN A O 1
ATOM 1783 N N . PRO A 1 224 ? 8.167 34.631 33.864 1.00 42.59 224 PRO A N 1
ATOM 1784 C CA . PRO A 1 224 ? 9.250 33.687 34.049 1.00 42.59 224 PRO A CA 1
ATOM 1785 C C . PRO A 1 224 ? 10.343 34.008 33.028 1.00 42.59 224 PRO A C 1
ATOM 1787 O O . PRO A 1 224 ? 10.188 33.817 31.823 1.00 42.59 224 PRO A O 1
ATOM 1790 N N . LYS A 1 225 ? 11.470 34.518 33.531 1.00 42.25 225 LYS A N 1
ATOM 1791 C CA . LYS A 1 225 ? 12.718 34.624 32.774 1.00 42.25 225 LYS A CA 1
ATOM 1792 C C . LYS A 1 225 ? 13.119 33.223 32.312 1.00 42.25 225 LYS A C 1
ATOM 1794 O O . LYS A 1 225 ? 13.517 32.388 33.125 1.00 42.25 225 LYS A O 1
ATOM 1799 N N . LEU A 1 226 ? 13.028 32.993 31.006 1.00 40.72 226 LEU A N 1
ATOM 1800 C CA . LEU A 1 226 ? 13.659 31.872 30.323 1.00 40.72 226 LEU A CA 1
ATOM 1801 C C . LEU A 1 226 ? 15.170 31.947 30.579 1.00 40.72 226 LEU A C 1
ATOM 1803 O O . LEU A 1 226 ? 15.862 32.815 30.053 1.00 40.72 226 LEU A O 1
ATOM 1807 N N . LYS A 1 227 ? 15.676 31.051 31.429 1.00 42.53 227 LYS A N 1
ATOM 1808 C CA . LYS A 1 227 ? 17.104 30.727 31.474 1.00 42.53 227 LYS A CA 1
ATOM 1809 C C . LYS A 1 227 ? 17.384 29.682 30.388 1.00 42.53 227 LYS A C 1
ATOM 1811 O O . LYS A 1 227 ? 16.655 28.688 30.339 1.00 42.53 227 LYS A O 1
ATOM 1816 N N . PRO A 1 228 ? 18.435 29.840 29.568 1.00 44.25 228 PRO A N 1
ATOM 1817 C CA . PRO A 1 228 ? 18.885 28.784 28.678 1.00 44.25 228 PRO A CA 1
ATOM 1818 C C . PRO A 1 228 ? 19.528 27.691 29.536 1.00 44.25 228 PRO A C 1
ATOM 1820 O O . PRO A 1 228 ? 20.579 27.898 30.143 1.00 44.25 228 PRO A O 1
ATOM 1823 N N . LYS A 1 229 ? 18.874 26.530 29.640 1.00 42.41 229 LYS A N 1
ATOM 1824 C CA . LYS A 1 229 ? 19.529 25.332 30.163 1.00 42.41 229 LYS A CA 1
ATOM 1825 C C . LYS A 1 229 ? 20.383 24.747 29.044 1.00 42.41 229 LYS A C 1
ATOM 1827 O O . LYS A 1 229 ? 19.883 24.239 28.048 1.00 42.41 229 LYS A O 1
ATOM 1832 N N . SER A 1 230 ? 21.679 24.901 29.254 1.00 40.06 230 SER A N 1
ATOM 1833 C CA . SER A 1 230 ? 22.789 24.220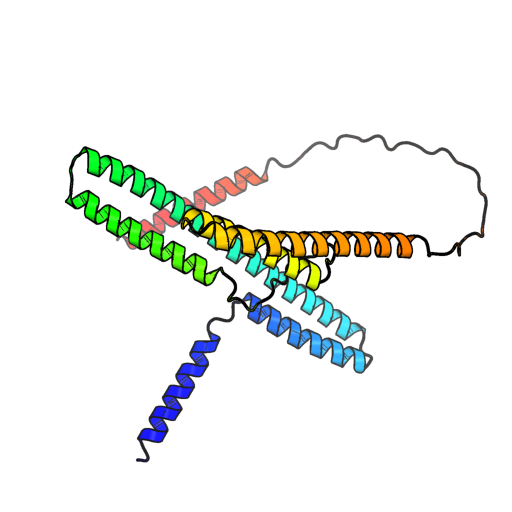 28.612 1.00 40.06 230 SER A CA 1
ATOM 1834 C C . SER A 1 230 ? 22.536 22.726 28.399 1.00 40.06 230 SER A C 1
ATOM 1836 O O . SER A 1 230 ? 22.025 22.036 29.283 1.00 40.06 230 SER A O 1
ATOM 1838 N N . ALA A 1 231 ? 22.974 22.249 27.235 1.00 48.62 231 ALA A N 1
ATOM 1839 C CA . ALA A 1 231 ? 23.145 20.844 26.895 1.00 48.62 231 ALA A CA 1
ATOM 1840 C C . ALA A 1 231 ? 23.958 20.077 27.955 1.00 48.62 231 ALA A C 1
ATOM 1842 O O . ALA A 1 231 ? 24.893 20.629 28.539 1.00 48.62 231 ALA A O 1
ATOM 1843 N N . PRO A 1 232 ? 23.648 18.787 28.145 1.00 47.75 232 PRO A N 1
ATOM 1844 C CA . PRO A 1 232 ? 24.710 17.784 28.098 1.00 47.75 232 PRO A CA 1
ATOM 1845 C C . PRO A 1 232 ? 24.231 16.507 27.390 1.00 47.75 232 PRO A C 1
ATOM 1847 O O . PRO A 1 232 ? 23.220 15.916 27.754 1.00 47.75 232 PRO A O 1
ATOM 1850 N N . GLY A 1 233 ? 24.961 16.059 26.370 1.00 44.16 233 GLY A N 1
ATOM 1851 C CA . GLY A 1 233 ? 24.609 14.815 25.681 1.00 44.16 233 GLY A CA 1
ATOM 1852 C C . GLY A 1 233 ? 25.459 14.501 24.458 1.00 44.16 233 GLY A C 1
ATOM 1853 O O . GLY A 1 2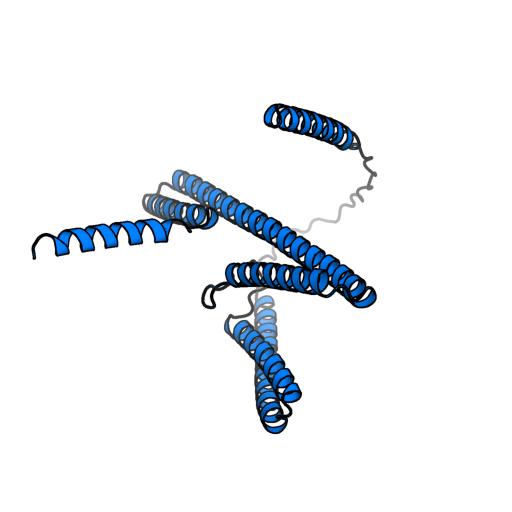33 ? 24.919 14.109 23.434 1.00 44.16 233 GLY A O 1
ATOM 1854 N N . ARG A 1 234 ? 26.780 14.709 24.531 1.00 51.53 234 ARG A N 1
ATOM 1855 C CA . ARG A 1 234 ? 27.732 14.281 23.484 1.00 51.53 234 ARG A CA 1
ATOM 1856 C C . ARG A 1 234 ? 28.424 12.941 23.783 1.00 51.53 234 ARG A C 1
ATOM 1858 O O . ARG A 1 234 ? 29.258 12.522 22.998 1.00 51.53 234 ARG A O 1
ATOM 1865 N N . ALA A 1 235 ? 28.061 12.265 24.872 1.00 55.19 235 ALA A N 1
ATOM 1866 C CA . ALA A 1 235 ? 28.634 10.975 25.266 1.00 55.19 235 ALA A CA 1
ATOM 1867 C C . ALA A 1 235 ? 28.015 9.707 24.615 1.00 55.19 235 ALA A C 1
ATOM 1869 O O . ALA A 1 235 ? 28.767 8.757 24.440 1.00 55.19 235 ALA A O 1
ATOM 1870 N N . PRO A 1 236 ? 26.732 9.637 24.182 1.00 59.28 236 PRO A N 1
ATOM 1871 C CA . PRO A 1 236 ? 26.167 8.349 23.738 1.00 59.28 236 PRO A CA 1
ATOM 1872 C C . PRO A 1 236 ? 26.656 7.863 22.365 1.00 59.28 236 PRO A C 1
ATOM 1874 O O . PRO A 1 236 ? 26.441 6.714 22.001 1.00 59.28 236 PRO A O 1
ATOM 1877 N N . VAL A 1 237 ? 27.247 8.744 21.552 1.00 67.31 237 VAL A N 1
ATOM 1878 C CA . VAL A 1 237 ? 27.544 8.440 20.139 1.00 67.31 237 VAL A CA 1
ATOM 1879 C C . VAL A 1 237 ? 28.864 7.689 19.974 1.00 67.31 237 VAL A C 1
ATOM 1881 O O . VAL A 1 237 ? 28.976 6.870 19.066 1.00 67.31 237 VAL A O 1
ATOM 1884 N N . GLU A 1 238 ? 29.849 7.942 20.837 1.00 70.19 238 GLU A N 1
ATOM 1885 C CA . GLU A 1 238 ? 31.135 7.238 20.761 1.00 70.19 238 GLU A CA 1
ATOM 1886 C C . GLU A 1 238 ? 31.032 5.819 21.336 1.00 70.19 238 GLU A C 1
ATOM 1888 O O . GLU A 1 238 ? 31.545 4.887 20.727 1.00 70.19 238 GLU A O 1
ATOM 1893 N N . GLU A 1 239 ? 30.242 5.615 22.394 1.00 73.56 239 GLU A N 1
ATOM 1894 C CA . GLU A 1 239 ? 29.966 4.278 22.945 1.00 73.56 239 GLU A CA 1
ATOM 1895 C C . GLU A 1 239 ? 29.258 3.378 21.909 1.00 73.56 239 GLU A C 1
ATOM 1897 O O . GLU A 1 239 ? 29.682 2.254 21.645 1.00 73.56 239 GLU A O 1
ATOM 1902 N N . LEU A 1 240 ? 28.268 3.923 21.188 1.00 78.62 240 LEU A N 1
ATOM 1903 C CA . LEU A 1 240 ? 27.614 3.226 20.070 1.00 78.62 240 LEU A CA 1
ATOM 1904 C C . LEU A 1 240 ? 28.554 2.960 18.878 1.00 78.62 240 LEU A C 1
ATOM 1906 O O . LEU A 1 240 ? 28.361 1.994 18.135 1.00 78.62 240 LEU A O 1
ATOM 1910 N N . ARG A 1 241 ? 29.567 3.807 18.652 1.00 82.69 241 ARG A N 1
ATOM 1911 C CA . ARG A 1 241 ? 30.569 3.586 17.596 1.00 82.69 241 ARG A CA 1
ATOM 1912 C C . ARG A 1 241 ? 31.526 2.458 17.951 1.00 82.69 241 ARG A C 1
ATOM 1914 O O . ARG A 1 241 ? 31.857 1.669 17.065 1.00 82.69 241 ARG A O 1
ATOM 1921 N N . GLU A 1 242 ? 31.941 2.369 19.209 1.00 91.25 242 GLU A N 1
ATOM 1922 C CA . GLU A 1 242 ? 32.805 1.294 19.699 1.00 91.25 242 GLU A CA 1
ATOM 1923 C C . GLU A 1 242 ? 32.093 -0.064 19.632 1.00 91.25 242 GLU A C 1
ATOM 1925 O O . GLU A 1 242 ? 32.657 -1.029 19.107 1.00 91.25 242 GLU A O 1
ATOM 1930 N N . GLU A 1 243 ? 30.818 -0.132 20.032 1.00 88.81 243 GLU A N 1
ATOM 1931 C CA . GLU A 1 243 ? 30.010 -1.3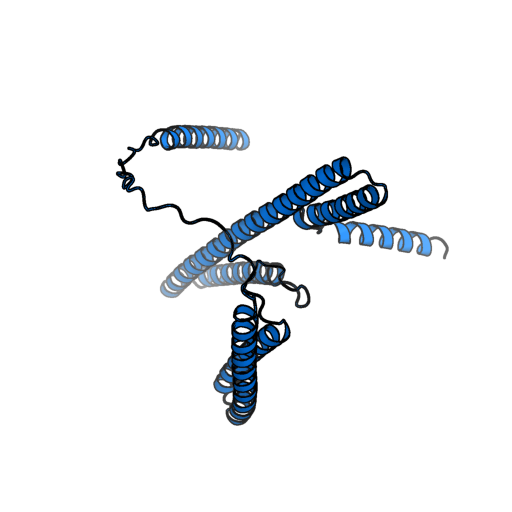53 19.902 1.00 88.81 243 GLU A CA 1
ATOM 1932 C C . GLU A 1 243 ? 29.861 -1.802 18.440 1.00 88.81 243 GLU A C 1
ATOM 1934 O O . GLU A 1 243 ? 30.032 -2.983 18.122 1.00 88.81 243 GLU A O 1
ATOM 1939 N N . LEU A 1 244 ? 29.617 -0.867 17.514 1.00 91.38 244 LEU A N 1
ATOM 1940 C CA . LEU A 1 244 ? 29.527 -1.186 16.086 1.00 91.38 244 LEU A CA 1
ATOM 1941 C C . LEU A 1 244 ? 30.849 -1.695 15.501 1.00 91.38 244 LEU A C 1
ATOM 1943 O O . LEU A 1 244 ? 30.841 -2.566 14.625 1.00 91.38 244 LEU A O 1
ATOM 1947 N N . GLN A 1 245 ? 31.987 -1.159 15.947 1.00 92.94 245 GLN A N 1
ATOM 1948 C CA . GLN A 1 245 ? 33.297 -1.645 15.510 1.00 92.94 245 GLN A CA 1
ATOM 1949 C C . GLN A 1 245 ? 33.580 -3.051 16.039 1.00 92.94 245 GLN A C 1
ATOM 1951 O O . GLN A 1 245 ? 34.046 -3.901 15.276 1.00 92.94 245 GLN A O 1
ATOM 1956 N N . ARG A 1 246 ? 33.230 -3.323 17.299 1.00 95.50 246 ARG A N 1
ATOM 1957 C CA . ARG A 1 246 ? 33.370 -4.649 17.904 1.00 95.50 246 ARG A CA 1
ATOM 1958 C C . ARG A 1 246 ? 32.542 -5.706 17.168 1.00 95.50 246 ARG A C 1
ATOM 1960 O O . ARG A 1 246 ? 33.088 -6.728 16.760 1.00 95.50 246 ARG A O 1
ATOM 1967 N N . LEU A 1 247 ? 31.264 -5.428 16.905 1.00 94.38 247 LEU A N 1
ATOM 1968 C CA . LEU A 1 247 ? 30.377 -6.358 16.193 1.00 94.38 247 LEU A CA 1
ATOM 1969 C C . LEU A 1 247 ? 30.851 -6.647 14.759 1.00 94.38 247 LEU A C 1
ATOM 1971 O O . LEU A 1 247 ? 30.708 -7.765 14.264 1.00 94.38 247 LEU A O 1
ATOM 1975 N N . ARG A 1 248 ? 31.461 -5.666 14.080 1.00 92.12 248 ARG A N 1
ATOM 1976 C CA . ARG A 1 248 ? 32.072 -5.880 12.755 1.00 92.12 248 ARG A CA 1
ATOM 1977 C C . ARG A 1 248 ? 33.287 -6.806 12.805 1.00 92.12 248 ARG A C 1
ATOM 1979 O O . ARG A 1 248 ? 33.485 -7.574 11.863 1.00 92.12 248 ARG A O 1
ATOM 1986 N N . ALA A 1 249 ? 34.097 -6.730 13.860 1.00 95.44 249 ALA A N 1
ATOM 1987 C CA . ALA A 1 249 ? 35.238 -7.622 14.040 1.00 95.44 249 ALA A CA 1
ATOM 1988 C C . ALA A 1 249 ? 34.777 -9.068 14.284 1.00 95.44 249 ALA A C 1
ATOM 1990 O O . ALA A 1 249 ? 35.236 -9.971 13.586 1.00 95.44 249 ALA A O 1
ATOM 1991 N N . GLU A 1 250 ? 33.799 -9.265 15.174 1.00 94.81 250 GLU A N 1
ATOM 1992 C CA . GLU A 1 250 ? 33.225 -10.585 15.476 1.00 94.81 250 GLU A CA 1
ATOM 1993 C C . GLU A 1 250 ? 32.589 -11.231 14.228 1.00 94.81 250 GLU A C 1
ATOM 1995 O O . GLU A 1 250 ? 32.829 -12.404 13.934 1.00 94.81 250 GLU A O 1
ATOM 2000 N N . LEU A 1 251 ? 31.859 -10.458 13.412 1.00 93.62 251 LEU A N 1
ATOM 2001 C CA . LEU A 1 251 ? 31.302 -10.954 12.146 1.00 93.62 251 LEU A CA 1
ATOM 2002 C C . LEU A 1 251 ? 32.378 -11.389 11.143 1.00 93.62 251 LEU A C 1
ATOM 2004 O O . LEU A 1 251 ? 32.207 -12.389 10.441 1.00 93.62 251 LEU A O 1
ATOM 2008 N N . ASN A 1 252 ? 33.480 -10.644 11.049 1.00 92.69 252 ASN A N 1
ATOM 2009 C CA . ASN A 1 252 ? 34.584 -11.005 10.163 1.00 92.69 252 ASN A CA 1
ATOM 2010 C C . ASN A 1 252 ? 35.295 -12.279 10.628 1.00 92.69 252 ASN A C 1
ATOM 2012 O O . ASN A 1 252 ? 35.667 -13.099 9.786 1.00 92.69 252 ASN A O 1
ATOM 2016 N N . GLU A 1 253 ? 35.448 -12.470 11.937 1.00 94.25 253 GLU A N 1
ATOM 2017 C CA . GLU A 1 253 ? 36.031 -13.683 12.508 1.00 94.25 253 GLU A CA 1
ATOM 2018 C C . GLU A 1 253 ? 35.154 -14.912 12.232 1.00 94.25 253 GLU A C 1
ATOM 2020 O O . GLU A 1 253 ? 35.639 -15.905 11.687 1.00 94.25 253 GLU A O 1
ATOM 2025 N N . LEU A 1 254 ? 33.842 -14.817 12.476 1.00 93.12 254 LEU A N 1
ATOM 2026 C CA . LEU A 1 254 ? 32.886 -15.886 12.158 1.00 93.12 254 LEU A CA 1
ATOM 2027 C C . LEU A 1 254 ? 32.898 -16.232 10.662 1.00 93.12 254 LEU A C 1
ATOM 2029 O O . LEU A 1 254 ? 32.879 -17.401 10.277 1.00 93.12 254 LEU A O 1
ATOM 2033 N N . ARG A 1 255 ? 33.010 -15.222 9.792 1.00 88.62 255 ARG A N 1
ATOM 2034 C CA . ARG A 1 255 ? 33.104 -15.433 8.341 1.00 88.62 255 ARG A CA 1
ATOM 2035 C C . ARG A 1 255 ? 34.399 -16.133 7.923 1.00 88.62 255 ARG A C 1
ATOM 2037 O O . ARG A 1 255 ? 34.393 -16.854 6.926 1.00 88.62 255 ARG A O 1
ATOM 2044 N N . GLN A 1 256 ? 35.501 -15.926 8.643 1.00 92.00 256 GLN A N 1
ATOM 2045 C CA . GLN A 1 256 ? 36.745 -16.663 8.412 1.00 92.00 256 GLN A CA 1
ATOM 2046 C C . GLN A 1 256 ? 36.667 -18.101 8.930 1.00 92.00 256 GLN A C 1
ATOM 2048 O O . GLN A 1 256 ? 37.206 -18.989 8.275 1.00 92.00 256 GLN A O 1
ATOM 2053 N N . GLN A 1 257 ? 35.977 -18.342 10.049 1.00 88.44 257 GLN A N 1
ATOM 2054 C CA . GLN A 1 257 ? 35.766 -19.693 10.576 1.00 88.44 257 GLN A CA 1
ATOM 2055 C C . GLN A 1 257 ? 34.922 -20.555 9.630 1.00 88.44 257 GLN A C 1
ATOM 2057 O O . GLN A 1 257 ? 35.251 -21.713 9.432 1.00 88.44 257 GLN A O 1
ATOM 2062 N N . ILE A 1 258 ? 33.904 -19.983 8.977 1.00 88.50 258 ILE A N 1
ATOM 2063 C CA . ILE A 1 258 ? 33.070 -20.701 7.991 1.00 88.50 258 ILE A CA 1
ATOM 2064 C C . ILE A 1 258 ? 33.838 -21.037 6.696 1.00 88.50 258 ILE A C 1
ATOM 2066 O O . ILE A 1 258 ? 33.451 -21.939 5.959 1.00 88.50 258 ILE A O 1
ATOM 2070 N N . LYS A 1 259 ? 34.909 -20.299 6.378 1.00 79.69 259 LYS A N 1
ATOM 2071 C CA . LYS A 1 259 ? 35.718 -20.525 5.167 1.00 79.69 259 LYS A CA 1
ATOM 2072 C C . LYS A 1 259 ? 36.832 -21.563 5.342 1.00 79.69 259 LYS A C 1
ATOM 2074 O O . LYS A 1 259 ? 37.472 -21.888 4.342 1.00 79.69 259 LYS A O 1
ATOM 2079 N N . LYS A 1 260 ? 37.105 -22.007 6.569 1.00 66.44 260 LYS A N 1
ATOM 2080 C CA . LYS A 1 260 ? 38.051 -23.091 6.864 1.00 66.44 260 LYS A CA 1
ATOM 2081 C C . LYS A 1 260 ? 37.317 -24.422 6.901 1.00 66.44 260 LYS A C 1
ATOM 2083 O O . LYS A 1 260 ? 37.943 -25.408 6.465 1.00 66.44 260 LYS A O 1
#

Radius of gyration: 31.18 Å; chains: 1; bounding box: 64×90×72 Å